Protein AF-A0A7R9TGE1-F1 (afdb_monomer)

Sequence (289 aa):
TLSSTLTVNGLATLKDAIVMDKDTALLTHTGTTGLKITSTNINAYVEVEALRFKELTIGVGATSIIALATTGASVTGTLQTSGLATLASATVTTTMGVGGDFNVNGNFQVTASSGNTVVSGLLAVSGAHSDSSKELYVNGDIFATGTSTSASDSRFKRDVNIIDGVLGLIRDVRPVTFNFKTEEYPEKRFPESTQVGFLAQELEESLPLLVSTDDVGFKGVAYERAGVYALAGVKELDAAVRAQATRIETLEAEARERAEAHESIVAELEAKLAKVIGTVQELTKRVEE

pLDDT: mean 88.86, std 10.64, range [36.09, 98.12]

InterPro domains:
  IPR030392 Intramolecular chaperone auto-processing domain [PF13884] (152-211)
  IPR030392 Intramolecular chaperone auto-processing domain [PS51688] (152-255)

Foldseek 3Di:
DDPDDDDDPDDDDDPDDDDDPDPDDDDDDPDDPDDDDDDPDPPDDDDDPDDDDPAQADDDDPDGQWGHDPVGIDGPDDDDDPDDDDDPDDDDPDDDDDPDDDDDPDDDDQDDPPRDDDDPDDDDQDDDDPFPPDSDDDLDDDDDPDDDDDDDDPVVDDPDDDDAPLLVLCVQFDKDKDADPCVVCVVSVDDRDIDIDGDLVSCCVRPVVQWDATPVGDIDGNPVCVVVSVVNNVVVVVVVVVVVVVVVVVVVVVVVVVVVVVVVVVVVVVVVVVVVVVVVVVVVVVVVD

Mean predicted aligned error: 10.98 Å

Structure (mmCIF, N/CA/C/O backbone):
data_AF-A0A7R9TGE1-F1
#
_entry.id   AF-A0A7R9TGE1-F1
#
loop_
_atom_site.group_PDB
_atom_site.id
_atom_site.type_symbol
_atom_site.label_atom_id
_atom_site.label_alt_id
_atom_site.label_comp_id
_atom_site.label_asym_id
_atom_site.label_entity_id
_atom_site.label_seq_id
_atom_site.pdbx_PDB_ins_code
_atom_site.Cartn_x
_atom_site.Cartn_y
_atom_site.Cartn_z
_atom_site.occupancy
_atom_site.B_iso_or_equiv
_atom_site.auth_seq_id
_atom_site.auth_comp_id
_atom_site.auth_asym_id
_atom_site.auth_atom_id
_atom_site.pdbx_PDB_model_num
ATOM 1 N N . THR A 1 1 ? 42.503 -4.774 -75.009 1.00 66.06 1 THR A N 1
ATOM 2 C CA . THR A 1 1 ? 42.633 -5.307 -73.638 1.00 66.06 1 THR A CA 1
ATOM 3 C C . THR A 1 1 ? 43.973 -4.876 -73.081 1.00 66.06 1 THR A C 1
ATOM 5 O O . THR A 1 1 ? 44.962 -4.9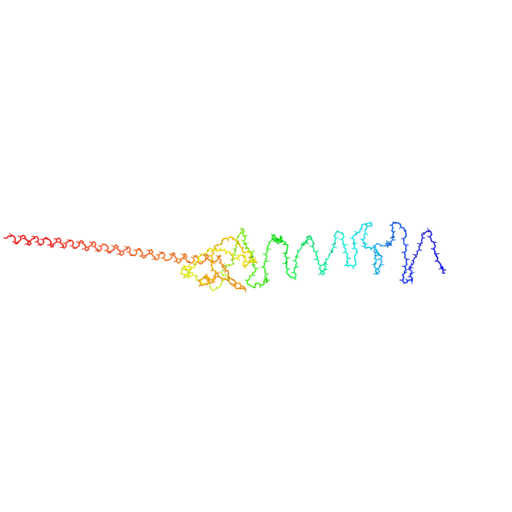57 -73.798 1.00 66.06 1 THR A O 1
ATOM 8 N N . LEU A 1 2 ? 44.019 -4.375 -71.846 1.00 78.25 2 LEU A N 1
ATOM 9 C CA . LEU A 1 2 ? 45.270 -4.345 -71.087 1.00 78.25 2 LEU A CA 1
ATOM 10 C C . LEU A 1 2 ? 45.419 -5.713 -70.417 1.00 78.25 2 LEU A C 1
ATOM 12 O O . LEU A 1 2 ? 44.456 -6.206 -69.838 1.00 78.25 2 LEU A O 1
ATOM 16 N N . SER A 1 3 ? 46.588 -6.339 -70.524 1.00 78.62 3 SER A N 1
ATOM 17 C CA . SER A 1 3 ? 46.849 -7.675 -69.964 1.00 78.62 3 SER A CA 1
ATOM 18 C C . SER A 1 3 ? 47.467 -7.647 -68.562 1.00 78.62 3 SER A C 1
ATOM 20 O O . SER A 1 3 ? 47.680 -8.701 -67.971 1.00 78.62 3 SER A O 1
ATOM 22 N N . SER A 1 4 ? 47.783 -6.461 -68.038 1.00 86.69 4 SER A N 1
ATOM 23 C CA . SER A 1 4 ? 48.409 -6.280 -66.727 1.00 86.69 4 SER A CA 1
ATOM 24 C C . SER A 1 4 ? 47.847 -5.048 -66.005 1.00 86.69 4 SER A C 1
ATOM 26 O O . SER A 1 4 ? 46.684 -5.051 -65.609 1.00 86.69 4 SER A O 1
ATOM 28 N N . THR A 1 5 ? 48.643 -3.993 -65.843 1.00 86.81 5 THR A N 1
ATOM 29 C CA . THR A 1 5 ? 48.350 -2.844 -64.981 1.00 86.81 5 THR A CA 1
ATOM 30 C C . THR A 1 5 ? 48.229 -1.567 -65.804 1.00 86.81 5 THR A C 1
ATOM 32 O O . THR A 1 5 ? 49.041 -1.310 -66.692 1.00 86.81 5 THR A O 1
ATOM 35 N N . LEU A 1 6 ? 47.242 -0.736 -65.467 1.00 90.19 6 LEU A N 1
ATOM 36 C CA . LEU A 1 6 ? 47.175 0.660 -65.889 1.00 90.19 6 LEU A CA 1
ATOM 37 C C . LEU A 1 6 ? 47.644 1.552 -64.739 1.00 90.19 6 LEU A C 1
ATOM 39 O O . LEU A 1 6 ? 47.036 1.536 -63.671 1.00 90.19 6 LEU A O 1
ATOM 43 N N . THR A 1 7 ? 48.677 2.361 -64.966 1.00 91.56 7 THR A N 1
ATOM 44 C CA . THR A 1 7 ? 49.101 3.397 -64.015 1.00 91.56 7 THR A CA 1
ATOM 45 C C . THR A 1 7 ? 48.597 4.757 -64.484 1.00 91.56 7 THR A C 1
ATOM 47 O O . THR A 1 7 ? 48.848 5.150 -65.622 1.00 91.56 7 THR A O 1
ATOM 50 N N . VAL A 1 8 ? 47.917 5.497 -63.604 1.00 92.81 8 VAL A N 1
ATOM 51 C CA . VAL A 1 8 ? 47.464 6.873 -63.853 1.00 92.81 8 VAL A CA 1
ATOM 52 C C . VAL A 1 8 ? 48.017 7.768 -62.747 1.00 92.81 8 VAL A C 1
ATOM 54 O O . VAL A 1 8 ? 47.635 7.630 -61.592 1.00 92.81 8 VAL A O 1
ATOM 57 N N . ASN A 1 9 ? 48.919 8.689 -63.093 1.00 91.69 9 ASN A N 1
ATOM 58 C CA . ASN A 1 9 ? 49.526 9.616 -62.123 1.00 91.69 9 ASN A CA 1
ATOM 59 C C . ASN A 1 9 ? 48.641 10.840 -61.820 1.00 91.69 9 ASN A C 1
ATOM 61 O O . ASN A 1 9 ? 48.916 11.583 -60.882 1.00 91.69 9 ASN A O 1
ATOM 65 N N . GLY A 1 10 ? 47.621 11.080 -62.649 1.00 92.56 10 GLY A N 1
ATOM 66 C CA . GLY A 1 10 ? 46.694 12.207 -62.538 1.00 92.56 10 GLY A CA 1
ATOM 67 C C . GLY A 1 10 ? 45.261 11.780 -62.215 1.00 92.56 10 GLY A C 1
ATOM 68 O O . GLY A 1 10 ? 45.002 10.662 -61.778 1.00 92.56 10 GLY A O 1
ATOM 69 N N . LEU A 1 11 ? 44.312 12.685 -62.459 1.00 92.62 11 LEU A N 1
ATOM 70 C CA . LEU A 1 11 ? 42.885 12.428 -62.270 1.00 92.62 11 LEU A CA 1
ATOM 71 C C . LEU A 1 11 ? 42.334 11.532 -63.391 1.00 92.62 11 LEU A C 1
ATOM 73 O O . LEU A 1 11 ? 42.442 11.871 -64.568 1.00 92.62 11 LEU A O 1
ATOM 77 N N . ALA A 1 12 ? 41.677 10.433 -63.023 1.00 93.88 12 ALA A N 1
ATOM 78 C CA . ALA A 1 12 ? 40.867 9.635 -63.940 1.00 93.88 12 ALA A CA 1
ATOM 79 C C . ALA A 1 12 ? 39.386 10.040 -63.826 1.00 93.88 12 ALA A C 1
ATOM 81 O O . ALA A 1 12 ? 38.859 10.146 -62.722 1.00 93.88 12 ALA A O 1
ATOM 82 N N . THR A 1 13 ? 38.708 10.262 -64.958 1.00 94.56 13 THR A N 1
ATOM 83 C CA . THR A 1 13 ? 37.257 10.526 -65.013 1.00 94.56 13 THR A CA 1
ATOM 84 C C . THR A 1 13 ? 36.563 9.426 -65.811 1.00 94.56 13 THR A C 1
ATOM 86 O O . THR A 1 13 ? 36.870 9.236 -66.986 1.00 94.56 13 THR A O 1
ATOM 89 N N . LEU A 1 14 ? 35.611 8.731 -65.185 1.00 93.69 14 LEU A N 1
ATOM 90 C CA . LEU A 1 14 ? 34.769 7.701 -65.801 1.00 93.69 14 LEU A CA 1
ATOM 91 C C . LEU A 1 14 ? 33.328 8.222 -65.828 1.00 93.69 14 LEU A C 1
ATOM 93 O O . LEU A 1 14 ? 32.804 8.623 -64.794 1.00 93.69 14 LEU A O 1
ATOM 97 N N . LYS A 1 15 ? 32.719 8.290 -67.018 1.00 93.12 15 LYS A N 1
ATOM 98 C CA . LYS A 1 15 ? 31.369 8.858 -67.213 1.00 93.12 15 LYS A CA 1
ATOM 99 C C . LYS A 1 15 ? 30.237 7.833 -67.088 1.00 93.12 15 LYS A C 1
ATOM 101 O O . LYS A 1 15 ? 29.080 8.233 -67.097 1.00 93.12 15 LYS A O 1
ATOM 106 N N . ASP A 1 16 ? 30.580 6.553 -67.013 1.00 96.06 16 ASP A N 1
ATOM 107 C CA . ASP A 1 16 ? 29.644 5.429 -66.979 1.00 96.06 16 ASP A CA 1
ATOM 108 C C . ASP A 1 16 ? 30.029 4.459 -65.846 1.00 96.06 16 ASP A C 1
ATOM 110 O O . ASP A 1 16 ? 30.994 4.703 -65.112 1.00 96.06 16 ASP A O 1
ATOM 114 N N . ALA A 1 17 ? 29.273 3.374 -65.700 1.00 94.38 17 ALA A N 1
ATOM 115 C CA . ALA A 1 17 ? 29.443 2.368 -64.667 1.00 94.38 17 ALA A CA 1
ATOM 116 C C . ALA A 1 17 ? 30.828 1.700 -64.688 1.00 94.38 17 ALA A C 1
ATOM 118 O O . ALA A 1 17 ? 31.460 1.501 -65.728 1.00 94.38 17 ALA A O 1
ATOM 119 N N . ILE A 1 18 ? 31.270 1.292 -63.498 1.00 94.50 18 ILE A N 1
ATOM 120 C CA . ILE A 1 18 ? 32.450 0.453 -63.302 1.00 94.50 18 ILE A CA 1
ATOM 121 C C . ILE A 1 18 ? 31.956 -0.958 -63.001 1.00 94.50 18 ILE A C 1
ATOM 123 O O . ILE A 1 18 ? 31.329 -1.185 -61.970 1.00 94.50 18 ILE A O 1
ATOM 127 N N . VAL A 1 19 ? 32.254 -1.904 -63.887 1.00 94.25 19 VAL A N 1
ATOM 128 C CA . VAL A 1 19 ? 31.924 -3.323 -63.706 1.00 94.25 19 VAL A CA 1
ATOM 129 C C . VAL A 1 19 ? 33.160 -4.064 -63.187 1.00 94.25 19 VAL A C 1
ATOM 131 O O . VAL A 1 19 ? 34.256 -3.898 -63.724 1.00 94.25 19 VAL A O 1
ATOM 134 N N . MET A 1 20 ? 33.002 -4.860 -62.124 1.00 94.38 20 MET A N 1
ATOM 135 C CA . MET A 1 20 ? 34.079 -5.642 -61.504 1.00 94.38 20 MET A CA 1
ATOM 136 C C . MET A 1 20 ? 33.681 -7.125 -61.386 1.00 94.38 20 MET A C 1
ATOM 138 O O . MET A 1 20 ? 33.251 -7.569 -60.330 1.00 94.38 20 MET A O 1
ATOM 142 N N . ASP A 1 21 ? 33.865 -7.902 -62.455 1.00 92.94 21 ASP A N 1
ATOM 143 C CA . ASP A 1 21 ? 33.321 -9.270 -62.609 1.00 92.94 21 ASP A CA 1
ATOM 144 C C . ASP A 1 21 ? 34.036 -10.386 -61.819 1.00 92.94 21 ASP A C 1
ATOM 146 O O . ASP A 1 21 ? 33.837 -11.571 -62.082 1.00 92.94 21 ASP A O 1
ATOM 150 N N . LYS A 1 22 ? 34.913 -10.049 -60.869 1.00 92.38 22 LYS A N 1
ATOM 151 C CA . LYS A 1 22 ? 35.531 -11.066 -60.004 1.00 92.38 22 LYS A CA 1
ATOM 152 C C . LYS A 1 22 ? 34.582 -11.407 -58.860 1.00 92.38 22 LYS A C 1
ATOM 154 O O . LYS A 1 22 ? 34.055 -10.489 -58.241 1.00 92.38 22 LYS A O 1
ATOM 159 N N . ASP A 1 23 ? 34.522 -12.684 -58.473 1.00 93.50 23 ASP A N 1
ATOM 160 C CA . ASP A 1 23 ? 33.809 -13.153 -57.266 1.00 93.50 23 ASP A CA 1
ATOM 161 C C . ASP A 1 23 ? 34.143 -12.319 -56.017 1.00 93.50 23 ASP A C 1
ATOM 163 O O . ASP A 1 23 ? 33.328 -12.135 -55.117 1.00 93.50 23 ASP A O 1
ATOM 167 N N . THR A 1 24 ? 35.371 -11.799 -55.949 1.00 92.12 24 THR A N 1
ATOM 168 C CA . THR A 1 24 ? 35.781 -10.782 -54.979 1.00 92.12 24 THR A CA 1
ATOM 169 C C . THR A 1 24 ? 36.616 -9.715 -55.678 1.00 92.12 24 THR A C 1
ATOM 171 O O . THR A 1 24 ? 37.807 -9.895 -55.946 1.00 92.12 24 THR A O 1
ATOM 174 N N . ALA A 1 25 ? 35.987 -8.585 -55.989 1.00 93.62 25 ALA A N 1
ATOM 175 C CA . ALA A 1 25 ? 36.668 -7.400 -56.487 1.00 93.62 25 ALA A CA 1
ATOM 176 C C . ALA A 1 25 ? 37.343 -6.627 -55.341 1.00 93.62 25 ALA A C 1
ATOM 178 O O . ALA A 1 25 ? 36.759 -6.444 -54.275 1.00 93.62 25 ALA A O 1
ATOM 179 N N . LEU A 1 26 ? 38.575 -6.156 -55.559 1.00 91.69 26 LEU A N 1
ATOM 180 C CA . LEU A 1 26 ? 39.345 -5.407 -54.566 1.00 91.69 26 LEU A CA 1
ATOM 181 C C . LEU A 1 26 ? 39.511 -3.949 -55.001 1.00 91.69 26 LEU A C 1
ATOM 183 O O . LEU A 1 26 ? 40.077 -3.675 -56.058 1.00 91.69 26 LEU A O 1
ATOM 187 N N . LEU A 1 27 ? 39.100 -3.028 -54.132 1.00 93.62 27 LEU A N 1
ATOM 188 C CA . LEU A 1 27 ? 39.433 -1.609 -54.210 1.00 93.62 27 LEU A CA 1
ATOM 189 C C . LEU A 1 27 ? 40.291 -1.248 -52.994 1.00 93.62 27 LEU A C 1
ATOM 191 O O . LEU A 1 27 ? 39.815 -1.281 -51.862 1.00 93.62 27 LEU A O 1
ATOM 195 N N . THR A 1 28 ? 41.568 -0.930 -53.211 1.00 93.00 28 THR A N 1
ATOM 196 C CA . THR A 1 28 ? 42.512 -0.628 -52.124 1.00 93.00 28 THR A CA 1
ATOM 197 C C . THR A 1 28 ? 42.872 0.852 -52.107 1.00 93.00 28 THR A C 1
ATOM 199 O O . THR A 1 28 ? 43.353 1.393 -53.098 1.00 93.00 28 THR A O 1
ATOM 202 N N . HIS A 1 29 ? 42.695 1.491 -50.951 1.00 92.88 29 HIS A N 1
ATOM 203 C CA . HIS A 1 29 ? 43.219 2.822 -50.659 1.00 92.88 29 HIS A CA 1
ATOM 204 C C . HIS A 1 29 ? 44.391 2.701 -49.680 1.00 92.88 29 HIS A C 1
ATOM 206 O O . HIS A 1 29 ? 44.226 2.161 -48.591 1.00 92.88 29 HIS A O 1
ATOM 212 N N . THR A 1 30 ? 45.567 3.205 -50.055 1.00 93.00 30 THR A N 1
ATOM 213 C CA . THR A 1 30 ? 46.790 3.179 -49.226 1.00 93.00 30 THR A CA 1
ATOM 214 C C . THR A 1 30 ? 47.178 4.558 -48.683 1.00 93.00 30 THR A C 1
ATOM 216 O O . THR A 1 30 ? 48.259 4.717 -48.121 1.00 93.00 30 THR A O 1
ATOM 219 N N . GLY A 1 31 ? 46.334 5.574 -48.888 1.00 88.81 31 GLY A N 1
ATOM 220 C CA . GLY A 1 31 ? 46.547 6.907 -48.329 1.00 88.81 31 GLY A CA 1
ATOM 221 C C . GLY A 1 31 ? 46.314 6.937 -46.816 1.00 88.81 31 GLY A C 1
ATOM 222 O O . GLY A 1 31 ? 45.647 6.073 -46.253 1.00 88.81 31 GLY A O 1
ATOM 223 N N . THR A 1 32 ? 46.865 7.947 -46.145 1.00 87.44 32 THR A N 1
ATOM 224 C CA . THR A 1 32 ? 46.846 8.065 -44.674 1.00 87.44 32 THR A CA 1
ATOM 225 C C . THR A 1 32 ? 45.676 8.883 -44.125 1.00 87.44 32 THR A C 1
ATOM 227 O O . THR A 1 32 ? 45.466 8.916 -42.917 1.00 87.44 32 THR A O 1
ATOM 230 N N . THR A 1 33 ? 44.915 9.557 -44.989 1.00 86.31 33 THR A N 1
ATOM 231 C CA . THR A 1 33 ? 43.831 10.479 -44.603 1.00 86.31 33 THR A CA 1
ATOM 232 C C . THR A 1 33 ? 42.428 9.895 -44.779 1.00 86.31 33 THR A C 1
ATOM 234 O O . THR A 1 33 ? 41.471 10.464 -44.256 1.00 86.31 33 THR A O 1
ATOM 237 N N . GLY A 1 34 ? 42.298 8.762 -45.477 1.00 85.56 34 GLY A N 1
ATOM 238 C CA . GLY A 1 34 ? 41.044 8.033 -45.671 1.00 85.56 34 GLY A CA 1
ATOM 239 C C . GLY A 1 34 ? 40.505 8.071 -47.105 1.00 85.56 34 GLY A C 1
ATOM 240 O O . GLY A 1 34 ? 40.842 8.937 -47.914 1.00 85.56 34 GLY A O 1
ATOM 241 N N . LEU A 1 35 ? 39.624 7.116 -47.410 1.00 92.31 35 LEU A N 1
ATOM 242 C CA . LEU A 1 35 ? 38.934 7.014 -48.693 1.00 92.31 35 LEU A CA 1
ATOM 243 C C . LEU A 1 35 ? 37.603 7.773 -48.634 1.00 92.31 35 LEU A C 1
ATOM 245 O O . LEU A 1 35 ? 36.694 7.382 -47.906 1.00 92.31 35 LEU A O 1
ATOM 249 N N . LYS A 1 36 ? 37.470 8.840 -49.424 1.00 91.44 36 LYS A N 1
ATOM 250 C CA . LYS A 1 36 ? 36.198 9.555 -49.586 1.00 91.44 36 LYS A CA 1
ATOM 251 C C . LYS A 1 36 ? 35.406 8.949 -50.742 1.00 91.44 36 LYS A C 1
ATOM 253 O O . LYS A 1 36 ? 35.891 8.935 -51.869 1.00 91.44 36 LYS A O 1
ATOM 258 N N . ILE A 1 37 ? 34.184 8.504 -50.462 1.00 93.62 37 ILE A N 1
ATOM 259 C CA . ILE A 1 37 ? 33.184 8.115 -51.463 1.00 93.62 37 ILE A CA 1
ATOM 260 C C . ILE A 1 37 ? 31.997 9.048 -51.259 1.00 93.62 37 ILE A C 1
ATOM 262 O O . ILE A 1 37 ? 31.410 9.075 -50.180 1.00 93.62 37 ILE A O 1
ATOM 266 N N . THR A 1 38 ? 31.695 9.872 -52.258 1.00 91.62 38 THR A N 1
ATOM 267 C CA . THR A 1 38 ? 30.716 10.955 -52.124 1.00 91.62 38 THR A CA 1
ATOM 268 C C . THR A 1 38 ? 29.762 10.975 -53.301 1.00 91.62 38 THR A C 1
ATOM 270 O O . THR A 1 38 ? 30.205 10.912 -54.447 1.00 91.62 38 THR A O 1
ATOM 273 N N . SER A 1 39 ? 28.479 11.174 -53.015 1.00 93.56 39 SER A N 1
ATOM 274 C CA . SER A 1 39 ? 27.516 11.659 -53.998 1.00 93.56 39 SER A CA 1
ATOM 275 C C . SER A 1 39 ? 27.373 13.172 -53.843 1.00 93.56 39 SER A C 1
ATOM 277 O O . SER A 1 39 ? 27.249 13.667 -52.725 1.00 93.56 39 SER A O 1
ATOM 279 N N . THR A 1 40 ? 27.462 13.927 -54.938 1.00 91.25 40 THR A N 1
ATOM 280 C CA . THR A 1 40 ? 27.481 15.404 -54.908 1.00 91.25 40 THR A CA 1
ATOM 281 C C . THR A 1 40 ? 26.098 16.039 -55.035 1.00 91.25 40 THR A C 1
ATOM 283 O O . THR A 1 40 ? 25.960 17.247 -54.855 1.00 91.25 40 THR A O 1
ATOM 286 N N . ASN A 1 41 ? 25.067 15.248 -55.337 1.00 93.00 41 ASN A N 1
ATOM 287 C CA . ASN A 1 41 ? 23.684 15.712 -55.364 1.00 93.00 41 ASN A CA 1
ATOM 288 C C . ASN A 1 41 ? 23.087 15.643 -53.947 1.00 93.00 41 ASN A C 1
ATOM 290 O O . ASN A 1 41 ? 23.205 14.620 -53.280 1.00 93.00 41 ASN A O 1
ATOM 294 N N . ILE A 1 42 ? 22.428 16.720 -53.502 1.00 89.56 42 ILE A N 1
ATOM 295 C CA . ILE A 1 42 ? 21.923 16.903 -52.128 1.00 89.56 42 ILE A CA 1
ATOM 296 C C . ILE A 1 42 ? 20.933 15.824 -51.662 1.00 89.56 42 ILE A C 1
ATOM 298 O O . ILE A 1 42 ? 20.820 15.581 -50.466 1.00 89.56 42 ILE A O 1
ATOM 302 N N . ASN A 1 43 ? 20.250 15.159 -52.597 1.00 91.75 43 ASN A N 1
ATOM 303 C CA . ASN A 1 43 ? 19.274 14.106 -52.300 1.00 91.75 43 ASN A CA 1
ATOM 304 C C . ASN A 1 43 ? 19.770 12.699 -52.670 1.00 91.75 43 ASN A C 1
ATOM 306 O O . ASN A 1 43 ? 18.985 11.754 -52.669 1.00 91.75 43 ASN A O 1
ATOM 310 N N . ALA A 1 44 ? 21.042 12.555 -53.044 1.00 94.94 44 ALA A N 1
ATOM 311 C CA . ALA A 1 44 ? 21.615 11.278 -53.444 1.00 94.94 44 ALA A CA 1
ATOM 312 C C . ALA A 1 44 ? 22.466 10.662 -52.324 1.00 94.94 44 ALA A C 1
ATOM 314 O O . ALA A 1 44 ? 22.908 11.339 -51.398 1.00 94.94 44 ALA A O 1
ATOM 315 N N . TYR A 1 45 ? 22.699 9.356 -52.419 1.00 93.50 45 TYR A N 1
ATOM 316 C CA . TYR A 1 45 ? 23.362 8.555 -51.392 1.00 93.50 45 TYR A CA 1
ATOM 317 C C . TYR A 1 45 ? 24.292 7.513 -52.023 1.00 93.50 45 TYR A C 1
ATOM 319 O O . TYR A 1 45 ? 24.296 7.320 -53.238 1.00 93.50 45 TYR A O 1
ATOM 327 N N . VAL A 1 46 ? 25.125 6.884 -51.190 1.00 95.00 46 VAL A N 1
ATOM 328 C CA . VAL A 1 46 ? 25.914 5.707 -51.574 1.00 95.00 46 VAL A CA 1
ATOM 329 C C . VAL A 1 46 ? 25.085 4.472 -51.240 1.00 95.00 46 VAL A C 1
ATOM 331 O O . VAL A 1 46 ? 24.844 4.194 -50.067 1.00 95.00 46 VAL A O 1
ATOM 334 N N . GLU A 1 47 ? 24.637 3.753 -52.264 1.00 93.31 47 GLU A N 1
ATOM 335 C CA . GLU A 1 47 ? 23.907 2.496 -52.102 1.00 93.31 47 GLU A CA 1
ATOM 336 C C . GLU A 1 47 ? 24.869 1.340 -51.830 1.00 93.31 47 GLU A C 1
ATOM 338 O O . GLU A 1 47 ? 25.858 1.154 -52.540 1.00 93.31 47 GLU A O 1
ATOM 343 N N . VAL A 1 48 ? 24.571 0.558 -50.791 1.00 94.69 48 VAL A N 1
ATOM 344 C CA . VAL A 1 48 ? 25.293 -0.668 -50.440 1.00 94.69 48 VAL A CA 1
ATOM 345 C C . VAL A 1 48 ? 24.285 -1.750 -50.078 1.00 94.69 48 VAL A C 1
ATOM 347 O O . VAL A 1 48 ? 23.378 -1.512 -49.286 1.00 94.69 48 VAL A O 1
ATOM 350 N N . GLU A 1 49 ? 24.437 -2.941 -50.651 1.00 94.44 49 GLU A N 1
ATOM 351 C CA . GLU A 1 49 ? 23.548 -4.072 -50.355 1.00 94.44 49 GLU A CA 1
ATOM 352 C C . GLU A 1 49 ? 23.825 -4.643 -48.958 1.00 94.44 49 GLU A C 1
ATOM 354 O O . GLU A 1 49 ? 22.924 -4.791 -48.135 1.00 94.44 49 GLU A O 1
ATOM 359 N N . ALA A 1 50 ? 25.097 -4.918 -48.666 1.00 91.75 50 ALA A N 1
ATOM 360 C CA . ALA A 1 50 ? 25.544 -5.389 -47.368 1.00 91.75 50 ALA A CA 1
ATOM 361 C C . ALA A 1 50 ? 26.834 -4.678 -46.967 1.00 91.75 50 ALA A C 1
ATOM 363 O O . ALA A 1 50 ? 27.799 -4.620 -47.731 1.00 91.75 50 ALA A O 1
ATOM 364 N N . LEU A 1 51 ? 26.866 -4.181 -45.734 1.00 90.94 51 LEU A N 1
ATOM 365 C CA . LEU A 1 51 ? 28.044 -3.557 -45.151 1.00 90.94 51 LEU A CA 1
ATOM 366 C C . LEU A 1 51 ? 28.645 -4.487 -44.100 1.00 90.94 51 LEU A C 1
ATOM 368 O O . LEU A 1 51 ? 27.964 -4.922 -43.173 1.00 90.94 51 LEU A O 1
ATOM 372 N N . ARG A 1 52 ? 29.931 -4.807 -44.250 1.00 90.00 52 ARG A N 1
ATOM 373 C CA . ARG A 1 52 ? 30.701 -5.604 -43.291 1.00 90.00 52 ARG A CA 1
ATOM 374 C C . ARG A 1 52 ? 32.007 -4.888 -43.002 1.00 90.00 52 ARG A C 1
ATOM 376 O O . ARG A 1 52 ? 32.711 -4.488 -43.926 1.00 90.00 52 ARG A O 1
ATOM 383 N N . PHE A 1 53 ? 32.331 -4.753 -41.726 1.00 89.44 53 PHE A N 1
ATOM 384 C CA . PHE A 1 53 ? 33.575 -4.143 -41.284 1.00 89.44 53 PHE A CA 1
ATOM 385 C C . PHE A 1 53 ? 34.541 -5.230 -40.817 1.00 89.44 53 PHE A C 1
ATOM 387 O O . PHE A 1 53 ? 34.134 -6.212 -40.199 1.00 89.44 53 PHE A O 1
ATOM 394 N N . LYS A 1 54 ? 35.825 -5.063 -41.143 1.00 86.44 54 LYS A N 1
ATOM 395 C CA . LYS A 1 54 ? 36.897 -5.895 -40.581 1.00 86.44 54 LYS A CA 1
ATOM 396 C C . LYS A 1 54 ? 37.180 -5.498 -39.132 1.00 86.44 54 LYS A C 1
ATOM 398 O O . LYS A 1 54 ? 37.353 -6.359 -38.279 1.00 86.44 54 LYS A O 1
ATOM 403 N N . GLU A 1 55 ? 37.211 -4.192 -38.894 1.00 88.00 55 GLU A N 1
ATOM 404 C CA . GLU A 1 55 ? 37.277 -3.611 -37.559 1.00 88.00 55 GLU A CA 1
ATOM 405 C C . GLU A 1 55 ? 35.870 -3.467 -36.973 1.00 88.00 55 GLU A C 1
ATOM 407 O O . GLU A 1 55 ? 34.871 -3.516 -37.686 1.00 88.00 55 GLU A O 1
ATOM 412 N N . LEU A 1 56 ? 35.783 -3.288 -35.661 1.00 91.06 56 LEU A N 1
ATOM 413 C CA . LEU A 1 56 ? 34.527 -3.395 -34.924 1.00 91.06 56 LEU A CA 1
ATOM 414 C C . LEU A 1 56 ? 33.911 -2.041 -34.559 1.00 91.06 56 LEU A C 1
ATOM 416 O O . LEU A 1 56 ? 33.251 -1.938 -33.531 1.00 91.06 56 LEU A O 1
ATOM 420 N N . THR A 1 57 ? 34.136 -0.977 -35.332 1.00 91.81 57 THR A N 1
ATOM 421 C CA . THR A 1 57 ? 33.672 0.362 -34.940 1.00 91.81 57 THR A CA 1
ATOM 422 C C . THR A 1 57 ? 33.081 1.166 -36.092 1.00 91.81 57 THR A C 1
ATOM 424 O O . THR A 1 57 ? 33.564 1.140 -37.221 1.00 91.81 57 THR A O 1
ATOM 427 N N . ILE A 1 58 ? 32.020 1.912 -35.780 1.00 93.38 58 ILE A N 1
ATOM 428 C CA . ILE A 1 58 ? 31.454 2.971 -36.622 1.00 93.38 58 ILE A CA 1
ATOM 429 C C . ILE A 1 58 ? 31.611 4.275 -35.845 1.00 93.38 58 ILE A C 1
ATOM 431 O O . ILE A 1 58 ? 31.261 4.354 -34.663 1.00 93.38 58 ILE A O 1
ATOM 435 N N . GLY A 1 59 ? 32.171 5.296 -36.485 1.00 90.62 59 GLY A N 1
ATOM 436 C CA . GLY A 1 59 ? 32.636 6.481 -35.780 1.00 90.62 59 GLY A CA 1
ATOM 437 C C . GLY A 1 59 ? 32.765 7.726 -36.642 1.00 90.62 59 GLY A C 1
ATOM 438 O O . GLY A 1 59 ? 32.583 7.690 -37.857 1.00 90.62 59 GLY A O 1
ATOM 439 N N . VAL A 1 60 ? 33.104 8.832 -35.983 1.00 87.69 60 VAL A N 1
ATOM 440 C CA . VAL A 1 60 ? 33.421 10.115 -36.617 1.00 87.69 60 VAL A CA 1
ATOM 441 C C . VAL A 1 60 ? 34.875 10.446 -36.297 1.00 87.69 60 VAL A C 1
ATOM 443 O O . VAL A 1 60 ? 35.257 10.551 -35.131 1.00 87.69 60 VAL A O 1
ATOM 446 N N . GLY A 1 61 ? 35.703 10.598 -37.333 1.00 84.81 61 GLY A N 1
ATOM 447 C CA . GLY A 1 61 ? 37.146 10.760 -37.157 1.00 84.81 61 GLY A CA 1
ATOM 448 C C . GLY A 1 61 ? 37.757 9.551 -36.440 1.00 84.81 61 GLY A C 1
ATOM 449 O O . GLY A 1 61 ? 37.566 8.418 -36.869 1.00 84.81 61 GLY A O 1
ATOM 450 N N . ALA A 1 62 ? 38.479 9.796 -35.345 1.00 82.62 62 ALA A N 1
ATOM 451 C CA . ALA A 1 62 ? 39.070 8.746 -34.509 1.00 82.62 62 ALA A CA 1
ATOM 452 C C . ALA A 1 62 ? 38.125 8.231 -33.401 1.00 82.62 62 ALA A C 1
ATOM 454 O O . ALA A 1 62 ? 38.475 7.304 -32.671 1.00 82.62 62 ALA A O 1
ATOM 455 N N . THR A 1 63 ? 36.942 8.831 -33.238 1.00 86.38 63 THR A N 1
ATOM 456 C CA . THR A 1 63 ? 36.016 8.499 -32.152 1.00 86.38 63 THR A CA 1
ATOM 457 C C . THR A 1 63 ? 35.065 7.392 -32.579 1.00 86.38 63 THR A C 1
ATOM 459 O O . THR A 1 63 ? 34.293 7.560 -33.521 1.00 86.38 63 THR A O 1
ATOM 462 N N . SER A 1 64 ? 35.072 6.282 -31.843 1.00 90.81 64 SER A N 1
AT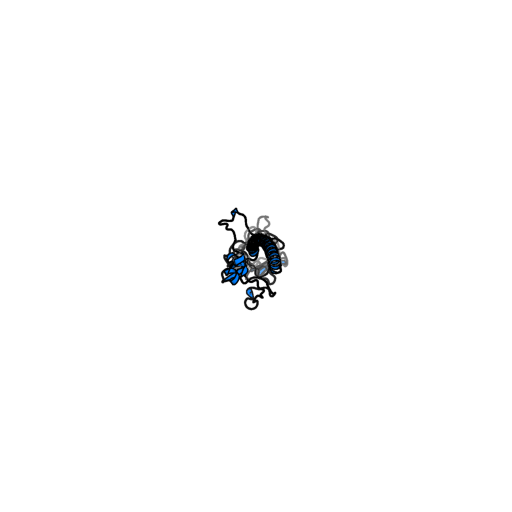OM 463 C CA . SER A 1 64 ? 34.096 5.202 -32.014 1.00 90.81 64 SER A CA 1
ATOM 464 C C . SER A 1 64 ? 32.785 5.572 -31.322 1.00 90.81 64 SER A C 1
ATOM 466 O O . SER A 1 64 ? 32.788 5.889 -30.136 1.00 90.81 64 SER A O 1
ATOM 468 N N . ILE A 1 65 ? 31.676 5.545 -32.058 1.00 93.94 65 ILE A N 1
ATOM 469 C CA . ILE A 1 65 ? 30.333 5.839 -31.533 1.00 93.94 65 ILE A CA 1
ATOM 470 C C . ILE A 1 65 ? 29.564 4.541 -31.311 1.00 93.94 65 ILE A C 1
ATOM 472 O O . ILE A 1 65 ? 28.943 4.361 -30.265 1.00 93.94 65 ILE A O 1
ATOM 476 N N . ILE A 1 66 ? 29.650 3.626 -32.279 1.00 95.69 66 ILE A N 1
ATOM 477 C CA . ILE A 1 66 ? 29.084 2.284 -32.193 1.00 95.69 66 ILE A CA 1
ATOM 478 C C . ILE A 1 66 ? 30.240 1.293 -32.187 1.00 95.69 66 ILE A C 1
ATOM 480 O O . ILE A 1 66 ? 31.031 1.278 -33.132 1.00 95.69 66 ILE A O 1
ATOM 484 N N . ALA A 1 67 ? 30.326 0.464 -31.150 1.00 94.00 67 ALA A N 1
ATOM 485 C CA . ALA A 1 67 ? 31.194 -0.705 -31.155 1.00 94.00 67 ALA A CA 1
ATOM 486 C C . ALA A 1 67 ? 30.366 -1.944 -31.504 1.00 94.00 67 ALA A C 1
ATOM 488 O O . ALA A 1 67 ? 29.314 -2.192 -30.920 1.00 94.00 67 ALA A O 1
ATOM 489 N N . LEU A 1 68 ? 30.834 -2.705 -32.482 1.00 94.25 68 LEU A N 1
ATOM 490 C CA . LEU A 1 68 ? 30.224 -3.925 -32.979 1.00 94.25 68 LEU A CA 1
ATOM 491 C C . LEU A 1 68 ? 30.817 -5.127 -32.242 1.00 94.25 68 LEU A C 1
ATOM 493 O O . LEU A 1 68 ? 32.003 -5.178 -31.932 1.00 94.25 68 LEU A O 1
ATOM 497 N N . ALA A 1 69 ? 29.992 -6.125 -31.987 1.00 90.00 69 ALA A N 1
ATOM 498 C CA . ALA A 1 69 ? 30.390 -7.416 -31.460 1.00 90.00 69 ALA A CA 1
ATOM 499 C C . ALA A 1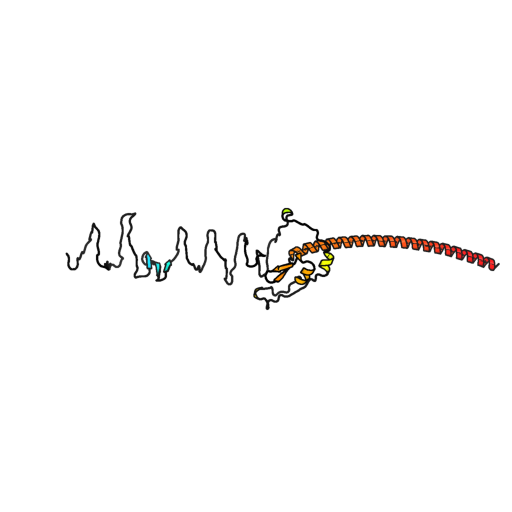 69 ? 29.677 -8.512 -32.252 1.00 90.00 69 ALA A C 1
ATOM 501 O O . ALA A 1 69 ? 28.698 -8.265 -32.954 1.00 90.00 69 ALA A O 1
ATOM 502 N N . THR A 1 70 ? 30.133 -9.754 -32.110 1.00 88.38 70 THR A N 1
ATOM 503 C CA . THR A 1 70 ? 29.479 -10.908 -32.748 1.00 88.38 70 THR A CA 1
ATOM 504 C C . THR A 1 70 ? 28.035 -11.108 -32.280 1.00 88.38 70 THR A C 1
ATOM 506 O O . THR A 1 70 ? 27.245 -11.716 -32.994 1.00 88.38 70 THR A O 1
ATOM 509 N N . THR A 1 71 ? 27.687 -10.591 -31.098 1.00 89.81 71 THR A N 1
ATOM 510 C CA . THR A 1 71 ? 26.378 -10.759 -30.453 1.00 89.81 71 THR A CA 1
ATOM 511 C C . THR A 1 71 ? 25.593 -9.457 -30.288 1.00 89.81 71 THR A C 1
ATOM 513 O O . THR A 1 71 ? 24.513 -9.479 -29.701 1.00 89.81 71 THR A O 1
ATOM 516 N N . GLY A 1 72 ? 26.092 -8.319 -30.786 1.00 90.56 72 GLY A N 1
ATOM 517 C CA . GLY A 1 72 ? 25.375 -7.054 -30.649 1.00 90.56 72 GLY A CA 1
ATOM 518 C C . GLY A 1 72 ? 26.189 -5.818 -31.003 1.00 90.56 72 GLY A C 1
ATOM 519 O O . GLY A 1 72 ? 27.244 -5.896 -31.624 1.00 90.56 72 GLY A O 1
ATOM 520 N N . ALA A 1 73 ? 25.680 -4.664 -30.589 1.00 94.00 73 ALA A N 1
ATOM 521 C CA . ALA A 1 73 ? 26.354 -3.386 -30.732 1.00 94.00 73 ALA A CA 1
ATOM 522 C C . ALA A 1 73 ? 26.176 -2.565 -29.452 1.00 94.00 73 ALA A C 1
ATOM 524 O O . ALA A 1 73 ? 25.108 -2.596 -28.840 1.00 94.00 73 ALA A O 1
ATOM 525 N N . SER A 1 74 ? 27.204 -1.821 -29.055 1.00 92.94 74 SER A N 1
ATOM 526 C CA . SER A 1 74 ? 27.110 -0.829 -27.988 1.00 92.94 74 SER A CA 1
ATOM 527 C C . SER A 1 74 ? 27.193 0.571 -28.577 1.00 92.94 74 SER A C 1
ATOM 529 O O . SER A 1 74 ? 27.995 0.842 -29.469 1.00 92.94 74 SER A O 1
ATOM 531 N N . VAL A 1 75 ? 26.342 1.465 -28.080 1.00 94.44 75 VAL A N 1
ATOM 532 C CA . VAL A 1 75 ? 26.349 2.884 -28.438 1.00 94.44 75 VAL A CA 1
ATOM 533 C C . VAL A 1 75 ? 26.967 3.643 -27.279 1.00 94.44 75 VAL A C 1
ATOM 535 O O . VAL A 1 75 ? 26.513 3.525 -26.143 1.00 94.44 75 VAL A O 1
ATOM 538 N N . THR A 1 76 ? 28.003 4.424 -27.554 1.00 89.19 76 THR A N 1
ATOM 539 C CA . THR A 1 76 ? 28.543 5.356 -26.564 1.00 89.19 76 THR A CA 1
ATOM 540 C C . THR A 1 76 ? 27.674 6.610 -26.531 1.00 89.19 76 THR A C 1
ATOM 542 O O . THR A 1 76 ? 27.452 7.246 -27.559 1.00 89.19 76 THR A O 1
ATOM 545 N N . GLY A 1 77 ? 27.192 6.974 -25.341 1.00 88.56 77 GLY A N 1
ATOM 546 C CA . GLY A 1 77 ? 26.310 8.123 -25.138 1.00 88.56 77 GLY A CA 1
ATOM 547 C C . GLY A 1 77 ? 24.829 7.754 -25.227 1.00 88.56 77 GLY A C 1
ATOM 548 O O . GLY A 1 77 ? 24.388 6.783 -24.617 1.00 88.56 77 GLY A O 1
ATOM 549 N N . THR A 1 78 ? 24.055 8.558 -25.955 1.00 90.00 78 THR A N 1
ATOM 550 C CA . THR A 1 78 ? 22.592 8.445 -26.016 1.00 90.00 78 THR A CA 1
ATOM 551 C C . THR A 1 78 ? 22.150 7.741 -27.293 1.00 90.00 78 THR A C 1
ATOM 553 O O . THR A 1 78 ? 22.435 8.213 -28.392 1.00 90.00 78 THR A O 1
ATOM 556 N N . LEU A 1 79 ? 21.374 6.665 -27.155 1.00 93.50 79 LEU A N 1
ATOM 557 C CA . LEU A 1 79 ? 20.576 6.115 -28.250 1.00 93.50 79 LEU A CA 1
ATOM 558 C C . LEU A 1 79 ? 19.175 6.733 -28.197 1.00 93.50 79 LEU A C 1
ATOM 560 O O . LEU A 1 79 ? 18.367 6.375 -27.343 1.00 93.50 79 LEU A O 1
ATOM 564 N N . GLN A 1 80 ? 18.895 7.676 -29.095 1.00 93.25 80 GLN A N 1
ATOM 565 C CA . GLN A 1 80 ? 17.577 8.296 -29.214 1.00 93.25 80 GLN A CA 1
ATOM 566 C C . GLN A 1 80 ? 16.780 7.637 -30.341 1.00 93.25 80 GLN A C 1
ATOM 568 O O . GLN A 1 80 ? 17.301 7.401 -31.429 1.00 93.25 80 GLN A O 1
ATOM 573 N N . THR A 1 81 ? 15.501 7.375 -30.089 1.00 93.44 81 THR A N 1
ATOM 574 C CA . THR A 1 81 ? 14.531 6.968 -31.110 1.00 93.44 81 THR A CA 1
ATOM 575 C C . THR A 1 81 ? 13.397 7.990 -31.135 1.00 93.44 81 THR A C 1
ATOM 577 O O . THR A 1 81 ? 13.085 8.599 -30.113 1.00 93.44 81 THR A O 1
ATOM 580 N N . SER A 1 82 ? 12.802 8.227 -32.303 1.00 93.94 82 SER A N 1
A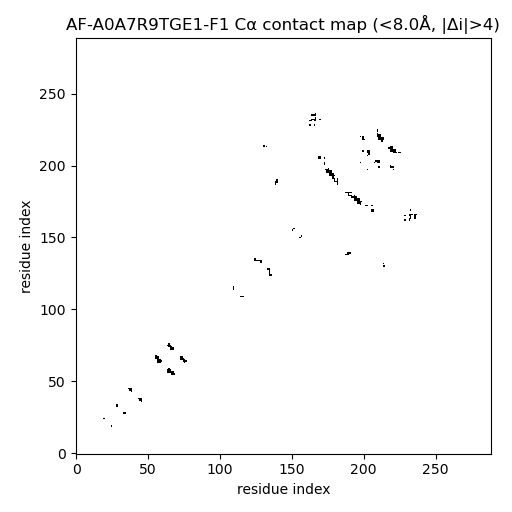TOM 581 C CA . SER A 1 82 ? 11.650 9.129 -32.459 1.00 93.94 82 SER A CA 1
ATOM 582 C C . SER A 1 82 ? 10.300 8.417 -32.299 1.00 93.94 82 SER A C 1
ATOM 584 O O . SER A 1 82 ? 9.257 9.058 -32.394 1.00 93.94 82 SER A O 1
ATOM 586 N N . GLY A 1 83 ? 10.313 7.100 -32.078 1.00 92.56 83 GLY A N 1
ATOM 587 C CA . GLY A 1 83 ? 9.126 6.252 -32.007 1.00 92.56 83 GLY A CA 1
ATOM 588 C C . GLY A 1 83 ? 9.296 5.099 -31.020 1.00 92.56 83 GLY A C 1
ATOM 589 O O . GLY A 1 83 ? 10.139 5.147 -30.129 1.00 92.56 83 GLY A O 1
ATOM 590 N N . LEU A 1 84 ? 8.481 4.054 -31.176 1.00 92.12 84 LEU A N 1
ATOM 591 C CA . LEU A 1 84 ? 8.501 2.893 -30.289 1.00 92.12 84 LEU A CA 1
ATOM 592 C C . LEU A 1 84 ? 9.805 2.093 -30.439 1.00 92.12 84 LEU A C 1
ATOM 594 O O . LEU A 1 84 ? 10.099 1.568 -31.512 1.00 92.12 84 LEU A O 1
ATOM 598 N N . ALA A 1 85 ? 10.537 1.922 -29.339 1.00 93.94 85 ALA A N 1
ATOM 599 C CA . ALA A 1 85 ? 11.611 0.942 -29.239 1.00 93.94 85 ALA A CA 1
ATOM 600 C C . ALA A 1 85 ? 11.041 -0.383 -28.706 1.00 93.94 85 ALA A C 1
ATOM 602 O O . ALA A 1 85 ? 10.590 -0.452 -27.565 1.00 93.94 85 ALA A O 1
ATOM 603 N N . THR A 1 86 ? 11.055 -1.440 -29.523 1.00 94.62 86 THR A N 1
ATOM 604 C CA . THR A 1 86 ? 10.667 -2.795 -29.090 1.00 94.62 86 THR A CA 1
ATOM 605 C C . THR A 1 86 ? 11.921 -3.603 -28.783 1.00 94.62 86 THR A C 1
ATOM 607 O O . THR A 1 86 ? 12.758 -3.803 -29.661 1.00 94.62 86 THR A O 1
ATOM 610 N N . LEU A 1 87 ? 12.061 -4.056 -27.538 1.00 93.69 87 LEU A N 1
ATOM 611 C CA . LEU A 1 87 ? 13.178 -4.881 -27.080 1.00 93.69 87 LEU A CA 1
ATOM 612 C C . LEU A 1 87 ? 12.626 -6.215 -26.576 1.00 93.69 87 LEU A C 1
ATOM 614 O O . LEU A 1 87 ? 11.635 -6.234 -25.852 1.00 93.69 87 LEU A O 1
ATOM 618 N N . ALA A 1 88 ? 13.281 -7.326 -26.919 1.00 94.00 88 ALA A N 1
ATOM 619 C CA . ALA A 1 88 ? 12.926 -8.634 -26.361 1.00 94.00 88 ALA A CA 1
ATOM 620 C C . ALA A 1 88 ? 13.195 -8.696 -24.844 1.00 94.00 88 ALA A C 1
ATOM 622 O O . ALA A 1 88 ? 12.443 -9.311 -24.095 1.00 94.00 88 ALA A O 1
ATOM 623 N N . SER A 1 89 ? 14.263 -8.030 -24.399 1.00 92.44 89 SER A N 1
ATOM 624 C CA . SER A 1 89 ? 14.631 -7.854 -22.994 1.00 92.44 89 SER A CA 1
ATOM 625 C C . SER A 1 89 ? 15.535 -6.633 -22.844 1.00 92.44 89 SER A C 1
ATOM 627 O O . SER A 1 89 ? 16.321 -6.342 -23.749 1.00 92.44 89 SER A O 1
ATOM 629 N N . ALA A 1 90 ? 15.479 -5.960 -21.697 1.00 93.12 90 ALA A N 1
ATOM 630 C CA . ALA A 1 90 ? 16.366 -4.850 -21.372 1.00 93.12 90 ALA A CA 1
ATOM 631 C C . ALA A 1 90 ? 16.795 -4.921 -19.904 1.00 93.12 90 ALA A C 1
ATOM 633 O O . ALA A 1 90 ? 15.965 -5.136 -19.024 1.00 93.12 90 ALA A O 1
ATOM 634 N N . THR A 1 91 ? 18.081 -4.687 -19.647 1.00 93.12 91 THR A N 1
ATOM 635 C CA . THR A 1 91 ? 18.611 -4.487 -18.295 1.00 93.12 91 THR A CA 1
ATOM 636 C C . THR A 1 91 ? 18.984 -3.021 -18.144 1.00 93.12 91 THR A C 1
ATOM 638 O O . THR A 1 91 ? 19.848 -2.528 -18.868 1.00 93.12 91 THR A O 1
ATOM 641 N N . VAL A 1 92 ? 18.356 -2.327 -17.195 1.00 92.69 92 VAL A N 1
ATOM 642 C CA . VAL A 1 92 ? 18.707 -0.950 -16.822 1.00 92.69 92 VAL A CA 1
ATOM 643 C C . VAL A 1 92 ? 19.503 -1.004 -15.524 1.00 92.69 92 VAL A C 1
ATOM 645 O O . VAL A 1 92 ? 18.985 -1.427 -14.496 1.00 92.69 92 VAL A O 1
ATOM 648 N N . THR A 1 93 ? 20.776 -0.615 -15.572 1.00 90.69 93 THR A N 1
ATOM 649 C CA . THR A 1 93 ? 21.693 -0.704 -14.421 1.00 90.69 93 THR A CA 1
ATOM 650 C C . THR A 1 93 ? 21.692 0.541 -13.538 1.00 90.69 93 THR A C 1
ATOM 652 O O . THR A 1 93 ? 22.215 0.498 -12.427 1.00 90.69 93 THR A O 1
ATOM 655 N N . THR A 1 94 ? 21.131 1.647 -14.026 1.00 90.12 94 THR A N 1
ATOM 656 C CA . THR A 1 94 ? 21.048 2.921 -13.306 1.00 90.12 94 THR A CA 1
ATOM 657 C C . THR A 1 94 ? 19.588 3.346 -13.154 1.00 90.12 94 THR A C 1
ATOM 659 O O . THR A 1 94 ? 18.858 2.758 -12.363 1.00 90.12 94 THR A O 1
ATOM 662 N N . THR A 1 95 ? 19.137 4.331 -13.925 1.00 89.75 95 THR A N 1
ATOM 663 C CA . THR A 1 95 ? 17.819 4.947 -13.787 1.00 89.75 95 THR A CA 1
ATOM 664 C C . THR A 1 95 ? 17.001 4.727 -15.049 1.00 89.75 95 THR A C 1
ATOM 666 O O . THR A 1 95 ? 17.465 5.006 -16.154 1.00 89.75 95 THR A O 1
ATOM 669 N N . MET A 1 96 ? 15.752 4.293 -14.880 1.00 92.56 96 MET A N 1
ATOM 670 C CA . MET A 1 96 ? 14.738 4.340 -15.930 1.00 92.56 96 MET A CA 1
ATOM 671 C C . MET A 1 96 ? 13.878 5.590 -15.730 1.00 92.56 96 MET A C 1
ATOM 673 O O . MET A 1 96 ? 13.108 5.670 -14.777 1.00 92.56 96 MET A O 1
ATOM 677 N N . GLY A 1 97 ? 14.023 6.577 -16.614 1.00 92.06 97 GLY A N 1
ATOM 678 C CA . GLY A 1 97 ? 13.139 7.741 -16.657 1.00 92.06 97 GLY A CA 1
ATOM 679 C C . GLY A 1 97 ? 11.960 7.480 -17.590 1.00 92.06 97 GLY A C 1
ATOM 680 O O . GLY A 1 97 ? 12.172 7.183 -18.764 1.00 92.06 97 GLY A O 1
ATOM 681 N N . VAL A 1 98 ? 10.732 7.611 -17.089 1.00 92.94 98 VAL A N 1
ATOM 682 C CA . VAL A 1 98 ? 9.506 7.501 -17.891 1.00 92.94 98 VAL A CA 1
ATOM 683 C C . VAL A 1 98 ? 8.777 8.838 -17.828 1.00 92.94 98 VAL A C 1
ATOM 685 O O . VAL A 1 98 ? 8.428 9.304 -16.749 1.00 92.94 98 VAL A O 1
ATOM 688 N N . GLY A 1 99 ? 8.597 9.485 -18.982 1.00 90.19 99 GLY A N 1
ATOM 689 C CA . GLY A 1 99 ? 7.919 10.786 -19.074 1.00 90.19 99 GLY A CA 1
ATOM 690 C C . GLY A 1 99 ? 6.388 10.705 -19.132 1.00 90.19 99 GLY A C 1
ATOM 691 O O . GLY A 1 99 ? 5.731 11.738 -19.082 1.00 90.19 99 GLY A O 1
ATOM 692 N N . GLY A 1 100 ? 5.833 9.498 -19.262 1.00 91.12 100 GLY A N 1
ATOM 693 C CA . GLY A 1 100 ? 4.397 9.218 -19.292 1.00 91.12 100 GLY A CA 1
ATOM 694 C C . GLY A 1 100 ? 4.071 7.966 -18.480 1.00 91.12 100 GLY A C 1
ATOM 695 O O . GLY A 1 100 ? 4.682 7.730 -17.438 1.00 91.12 100 GLY A O 1
ATOM 696 N N . ASP A 1 101 ? 3.149 7.145 -18.975 1.00 89.50 101 ASP A N 1
ATOM 697 C CA . ASP A 1 101 ? 2.712 5.945 -18.262 1.00 89.50 101 ASP A CA 1
ATOM 698 C C . ASP A 1 101 ? 3.756 4.822 -18.313 1.00 89.50 101 ASP A C 1
ATOM 700 O O . ASP A 1 101 ? 4.317 4.503 -19.365 1.00 89.50 101 ASP A O 1
ATOM 704 N N . PHE A 1 102 ? 3.973 4.172 -17.168 1.00 91.69 102 PHE A N 1
ATOM 705 C CA . PHE A 1 102 ? 4.739 2.933 -17.071 1.00 91.69 102 PHE A CA 1
ATOM 706 C C . PHE A 1 102 ? 3.780 1.745 -16.936 1.00 91.69 102 PHE A C 1
ATOM 708 O O . PHE A 1 102 ? 3.307 1.435 -15.845 1.00 91.69 102 PHE A O 1
ATOM 715 N N . ASN A 1 103 ? 3.471 1.092 -18.059 1.00 90.19 103 ASN A N 1
ATOM 716 C CA . ASN A 1 103 ? 2.602 -0.083 -18.085 1.00 90.19 103 ASN A CA 1
ATOM 717 C C . ASN A 1 103 ? 3.419 -1.376 -17.934 1.00 90.19 103 ASN A C 1
ATOM 719 O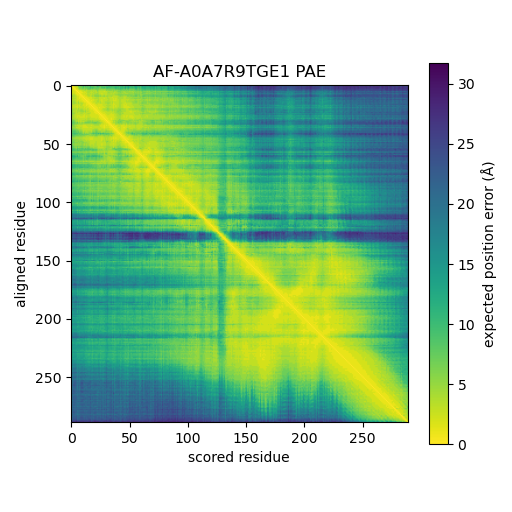 O . ASN A 1 103 ? 4.322 -1.639 -18.731 1.00 90.19 103 ASN A O 1
ATOM 723 N N . VAL A 1 104 ? 3.069 -2.203 -16.948 1.00 90.62 104 VAL A N 1
ATOM 724 C CA . VAL A 1 104 ? 3.691 -3.510 -16.701 1.00 90.62 104 VAL A CA 1
ATOM 725 C C . VAL A 1 104 ? 2.657 -4.598 -16.969 1.00 90.62 104 VAL A C 1
ATOM 727 O O . VAL A 1 104 ? 1.693 -4.747 -16.226 1.00 90.62 104 VAL A O 1
ATOM 730 N N . ASN A 1 105 ? 2.869 -5.388 -18.022 1.00 88.19 105 ASN A N 1
ATOM 731 C CA . ASN A 1 105 ? 2.010 -6.524 -18.373 1.00 88.19 105 ASN A CA 1
ATOM 732 C C . ASN A 1 105 ? 2.368 -7.771 -17.536 1.00 88.19 105 ASN A C 1
ATOM 734 O O . ASN A 1 105 ? 2.787 -8.800 -18.066 1.00 88.19 105 ASN A O 1
ATOM 738 N N . GLY A 1 106 ? 2.313 -7.625 -16.212 1.00 86.25 106 GLY A N 1
ATOM 739 C CA . GLY A 1 106 ? 2.742 -8.613 -15.227 1.00 86.25 106 GLY A CA 1
ATOM 740 C C . GLY A 1 106 ? 2.945 -7.975 -13.853 1.00 86.25 106 GLY A C 1
ATOM 741 O O . GLY A 1 106 ? 2.387 -6.921 -13.557 1.00 86.25 106 GLY A O 1
ATOM 742 N N . ASN A 1 107 ? 3.778 -8.592 -13.015 1.00 83.94 107 ASN A N 1
ATOM 743 C CA . ASN A 1 107 ? 4.032 -8.084 -11.668 1.00 83.94 107 ASN A CA 1
ATOM 744 C C . ASN A 1 107 ? 5.097 -6.982 -11.685 1.00 83.94 107 ASN A C 1
ATOM 746 O O . ASN A 1 107 ? 6.198 -7.185 -12.201 1.00 83.94 107 ASN A O 1
ATOM 750 N N . PHE A 1 108 ? 4.811 -5.856 -11.031 1.00 87.00 108 PHE A N 1
ATOM 751 C CA . PHE A 1 108 ? 5.843 -4.896 -10.652 1.00 87.00 108 PHE A CA 1
ATOM 752 C C . PHE A 1 108 ? 6.557 -5.394 -9.387 1.00 87.00 108 PHE A C 1
ATOM 754 O O . PHE A 1 108 ? 5.936 -5.530 -8.335 1.00 87.00 108 PHE A O 1
ATOM 761 N N . GLN A 1 109 ? 7.851 -5.706 -9.492 1.00 83.56 109 GLN A N 1
ATOM 762 C CA . GLN A 1 109 ? 8.656 -6.233 -8.386 1.00 83.56 109 GLN A CA 1
ATOM 763 C C . GLN A 1 109 ? 9.838 -5.308 -8.094 1.00 83.56 109 GLN A C 1
ATOM 765 O O . GLN A 1 109 ? 10.629 -5.002 -8.985 1.00 83.56 109 GLN A O 1
ATOM 770 N N . VAL A 1 110 ? 9.980 -4.904 -6.830 1.00 85.94 110 VAL A N 1
ATOM 771 C CA . VAL A 1 110 ? 11.123 -4.130 -6.332 1.00 85.94 110 VAL A CA 1
ATOM 772 C C . VAL A 1 110 ? 11.851 -4.978 -5.289 1.00 85.94 110 VAL A C 1
ATOM 774 O O . VAL A 1 110 ? 11.376 -5.139 -4.171 1.00 85.94 110 VAL A O 1
ATOM 777 N N . THR A 1 111 ? 12.994 -5.556 -5.667 1.00 78.31 111 THR A N 1
ATOM 778 C CA . THR A 1 111 ? 13.731 -6.552 -4.852 1.00 78.31 111 THR A CA 1
ATOM 779 C C . THR A 1 111 ? 15.038 -6.001 -4.265 1.00 78.31 111 THR A C 1
ATOM 781 O O . THR A 1 111 ? 15.835 -6.741 -3.695 1.00 78.31 111 THR A O 1
ATOM 784 N N . ALA A 1 112 ? 15.302 -4.699 -4.406 1.00 77.31 112 ALA A N 1
ATOM 785 C CA . ALA A 1 112 ? 16.493 -4.085 -3.826 1.00 77.31 112 ALA A CA 1
ATOM 786 C C . ALA A 1 112 ? 16.454 -4.153 -2.289 1.00 77.31 112 ALA A C 1
ATOM 788 O O . ALA A 1 112 ? 15.394 -4.007 -1.682 1.00 77.31 112 ALA A O 1
ATOM 789 N N . SER A 1 113 ? 17.621 -4.296 -1.655 1.00 72.19 113 SER A N 1
ATOM 790 C CA . SER A 1 113 ? 17.762 -4.339 -0.190 1.00 72.19 113 SER A CA 1
ATOM 791 C C . SER A 1 113 ? 17.196 -3.101 0.521 1.00 72.19 113 SER A C 1
ATOM 793 O O . SER A 1 113 ? 16.813 -3.187 1.682 1.00 72.19 113 SER A O 1
ATOM 795 N N . SER A 1 114 ? 17.105 -1.969 -0.183 1.00 71.81 114 SER A N 1
ATOM 796 C CA . SER A 1 114 ? 16.490 -0.716 0.271 1.00 71.81 114 SER A CA 1
ATOM 797 C C . SER A 1 114 ? 15.347 -0.255 -0.645 1.00 71.81 114 SER A C 1
ATOM 799 O O . SER A 1 114 ? 15.186 0.947 -0.842 1.00 71.81 114 SER A O 1
ATOM 801 N N . GLY A 1 115 ? 14.652 -1.185 -1.312 1.00 66.25 115 GLY A N 1
ATOM 802 C CA . GLY A 1 115 ? 13.698 -0.947 -2.404 1.00 66.25 115 GLY A CA 1
ATOM 803 C C . GLY A 1 115 ? 12.450 -0.139 -2.040 1.00 66.25 115 GLY A C 1
ATOM 804 O O . GLY A 1 115 ? 11.332 -0.635 -2.152 1.00 66.25 115 GLY A O 1
ATOM 805 N N . ASN A 1 116 ? 12.627 1.112 -1.621 1.00 74.62 116 ASN A N 1
ATOM 806 C CA . ASN A 1 116 ? 11.548 2.024 -1.293 1.00 74.62 116 ASN A CA 1
ATOM 807 C C . ASN A 1 116 ? 10.757 2.341 -2.562 1.00 74.62 116 ASN A C 1
ATOM 809 O O . ASN A 1 116 ? 11.314 2.807 -3.557 1.00 74.62 116 ASN A O 1
ATOM 813 N N . THR A 1 117 ? 9.444 2.146 -2.501 1.00 83.56 117 THR A N 1
ATOM 814 C CA . THR A 1 117 ? 8.523 2.694 -3.498 1.00 83.56 117 THR A CA 1
ATOM 815 C C . THR A 1 117 ? 7.984 4.005 -2.949 1.00 83.56 117 THR A C 1
ATOM 817 O O . THR A 1 117 ? 7.241 4.011 -1.971 1.00 83.56 117 THR A O 1
ATOM 820 N N . VAL A 1 118 ? 8.389 5.125 -3.549 1.00 77.94 118 VAL A N 1
ATOM 821 C CA . VAL A 1 118 ? 7.881 6.454 -3.192 1.00 77.94 118 VAL A CA 1
ATOM 822 C C . VAL A 1 118 ? 6.872 6.878 -4.250 1.00 77.94 118 VAL A C 1
ATOM 824 O O . VAL A 1 118 ? 7.228 7.061 -5.411 1.00 77.94 118 VAL A O 1
ATOM 827 N N . VAL A 1 119 ? 5.618 7.053 -3.840 1.00 80.31 119 VAL A N 1
ATOM 828 C CA . VAL A 1 119 ? 4.550 7.592 -4.688 1.00 80.31 119 VAL A CA 1
ATOM 829 C C . VAL A 1 119 ? 4.219 8.984 -4.170 1.00 80.31 119 VAL A C 1
ATOM 831 O O . VAL A 1 119 ? 3.622 9.126 -3.110 1.00 80.31 119 VAL A O 1
ATOM 834 N N . SER A 1 120 ? 4.641 10.028 -4.887 1.00 72.94 120 SER A N 1
ATOM 835 C CA . SER A 1 120 ? 4.353 11.419 -4.497 1.00 72.94 120 SER A CA 1
ATOM 836 C C . SER A 1 120 ? 2.884 11.813 -4.701 1.00 72.94 120 SER A C 1
ATOM 838 O O . SER A 1 120 ? 2.456 12.843 -4.189 1.00 72.94 120 SER A O 1
ATOM 840 N N . GLY A 1 121 ? 2.134 11.024 -5.477 1.00 70.12 121 GLY A N 1
ATOM 841 C CA . GLY A 1 121 ? 0.706 11.201 -5.736 1.00 70.12 121 GLY A CA 1
ATOM 842 C C . GLY A 1 121 ? -0.166 10.155 -5.037 1.00 70.12 121 GLY A C 1
ATOM 843 O O . GLY A 1 121 ? 0.224 9.551 -4.041 1.00 70.12 121 GLY A O 1
ATOM 844 N N . LEU A 1 122 ? -1.361 9.932 -5.585 1.00 53.00 122 LEU A N 1
ATOM 845 C CA . LEU A 1 122 ? -2.270 8.898 -5.101 1.00 53.00 122 LEU A CA 1
ATOM 846 C C . LEU A 1 122 ? -1.773 7.509 -5.520 1.00 53.00 122 LEU A C 1
ATOM 848 O O . LEU A 1 122 ? -1.574 7.255 -6.707 1.00 53.00 122 LEU A O 1
ATOM 852 N N . LEU A 1 123 ? -1.645 6.602 -4.553 1.00 77.81 123 LEU A N 1
ATOM 853 C CA . LEU A 1 123 ? -1.548 5.170 -4.813 1.00 77.81 123 LEU A CA 1
ATOM 854 C C . LEU A 1 123 ? -2.954 4.567 -4.730 1.00 77.81 123 LEU A C 1
ATOM 856 O O . LEU A 1 123 ? -3.510 4.435 -3.642 1.00 77.81 123 LEU A O 1
ATOM 860 N N . ALA A 1 124 ? -3.525 4.217 -5.880 1.00 56.72 124 ALA A N 1
ATOM 861 C CA . ALA A 1 124 ? -4.717 3.382 -5.943 1.00 56.72 124 ALA A CA 1
ATOM 862 C C . ALA A 1 124 ? -4.280 1.921 -6.083 1.00 56.72 124 ALA A C 1
ATOM 864 O O . ALA A 1 124 ? -3.538 1.581 -7.004 1.00 56.72 124 ALA A O 1
ATOM 865 N N . VAL A 1 125 ? -4.737 1.068 -5.171 1.00 71.50 125 VAL A N 1
ATOM 866 C CA . VAL A 1 125 ? -4.572 -0.382 -5.274 1.00 71.50 125 VAL A CA 1
ATOM 867 C C . VAL A 1 125 ? -5.946 -0.953 -5.593 1.00 71.50 125 VAL A C 1
ATOM 869 O O . VAL A 1 125 ? -6.865 -0.812 -4.796 1.00 71.50 125 VAL A O 1
ATOM 872 N N . SER A 1 126 ? -6.107 -1.521 -6.785 1.00 54.12 126 SER A N 1
ATOM 873 C CA . SER A 1 126 ? -7.355 -2.144 -7.234 1.00 54.12 126 SER A CA 1
ATOM 874 C C . SER A 1 126 ? -7.034 -3.439 -7.978 1.00 54.12 126 SER A C 1
ATOM 876 O O . SER A 1 126 ? -6.230 -3.407 -8.912 1.00 54.12 126 SER A O 1
ATOM 878 N N . GLY A 1 127 ? -7.683 -4.551 -7.623 1.00 44.34 127 GLY A N 1
ATOM 879 C CA . GLY A 1 127 ? -7.533 -5.835 -8.326 1.00 44.34 127 GLY A CA 1
ATOM 880 C C . GLY A 1 127 ? -6.377 -6.736 -7.851 1.00 44.34 127 GLY A C 1
ATOM 881 O O . GLY A 1 127 ? -5.488 -6.310 -7.125 1.00 44.34 127 GLY A O 1
ATOM 882 N N . ALA A 1 128 ? -6.458 -8.014 -8.243 1.00 36.09 128 ALA A N 1
ATOM 883 C CA . ALA A 1 128 ? -6.119 -9.209 -7.456 1.00 36.09 128 ALA A CA 1
ATOM 884 C C . ALA A 1 128 ? -4.719 -9.306 -6.806 1.00 36.09 128 ALA A C 1
ATOM 886 O O . ALA A 1 128 ? -3.689 -9.388 -7.476 1.00 36.09 128 ALA A O 1
ATOM 887 N N . HIS A 1 129 ? -4.740 -9.464 -5.479 1.00 40.69 129 HIS A N 1
ATOM 888 C CA . HIS A 1 129 ? -3.732 -10.164 -4.682 1.00 40.69 129 HIS A CA 1
ATOM 889 C C . HIS A 1 129 ? -4.049 -11.678 -4.686 1.00 40.69 129 HIS A C 1
ATOM 891 O O . HIS A 1 129 ? -5.156 -12.076 -5.049 1.00 40.69 129 HIS A O 1
ATOM 897 N N . SER A 1 130 ? -3.112 -12.546 -4.288 1.00 47.06 130 SER A N 1
ATOM 898 C CA . SER A 1 130 ? -3.403 -13.989 -4.138 1.00 47.06 130 SER A CA 1
ATOM 899 C C . SER A 1 130 ? -4.417 -14.285 -3.025 1.00 47.06 130 SER A C 1
ATOM 901 O O . SER A 1 130 ? -4.976 -15.376 -3.002 1.00 47.06 130 SER A O 1
ATOM 903 N N . ASP A 1 131 ? -4.643 -13.312 -2.136 1.00 50.03 131 ASP A N 1
ATOM 904 C CA . ASP A 1 131 ? -5.766 -13.258 -1.202 1.00 50.03 131 ASP A CA 1
ATOM 905 C C . ASP A 1 131 ? -6.893 -12.440 -1.848 1.00 50.03 131 ASP A C 1
ATOM 907 O O . ASP A 1 131 ? -6.787 -11.225 -2.036 1.00 50.03 131 ASP A O 1
ATOM 911 N N . SER A 1 132 ? -7.971 -13.120 -2.235 1.00 48.09 132 SER A N 1
ATOM 912 C CA . SER A 1 132 ? -9.112 -12.498 -2.924 1.00 48.09 132 SER A CA 1
ATOM 913 C C . SER A 1 132 ? -9.993 -11.637 -2.006 1.00 48.09 132 SER A C 1
ATOM 915 O O . SER A 1 132 ? -10.963 -11.034 -2.467 1.00 48.09 132 SER A O 1
ATOM 917 N N . SER A 1 133 ? -9.665 -11.560 -0.712 1.00 51.81 133 SER A N 1
ATOM 918 C CA . SER A 1 133 ? -10.468 -10.897 0.312 1.00 51.81 133 SER A CA 1
ATOM 919 C C . SER A 1 133 ? -9.927 -9.529 0.755 1.00 51.81 133 SER A C 1
ATOM 921 O O . SER A 1 133 ? -10.601 -8.860 1.552 1.00 51.81 133 SER A O 1
ATOM 923 N N . LYS A 1 134 ? -8.732 -9.107 0.299 1.00 57.88 134 LYS A N 1
ATOM 924 C CA . LYS A 1 134 ? -8.067 -7.846 0.701 1.00 57.88 134 LYS A CA 1
ATOM 925 C C . LYS A 1 134 ? -7.363 -7.155 -0.472 1.00 57.88 134 LYS A C 1
ATOM 927 O O . LYS A 1 134 ? -6.633 -7.783 -1.228 1.00 57.88 134 LYS A O 1
ATOM 932 N N . GLU A 1 135 ? -7.513 -5.832 -0.567 1.00 63.38 135 GLU A N 1
ATOM 933 C CA . GLU A 1 135 ? -6.812 -5.006 -1.568 1.00 63.38 135 GLU A CA 1
ATOM 934 C C . GLU A 1 135 ? -5.447 -4.484 -1.071 1.00 63.38 135 GLU A C 1
ATOM 936 O O . GLU A 1 135 ? -4.600 -4.127 -1.881 1.00 63.38 135 GLU A O 1
ATOM 941 N N . LEU A 1 136 ? -5.192 -4.470 0.247 1.00 76.88 136 LEU A N 1
ATOM 942 C CA . LEU A 1 136 ? -3.924 -4.032 0.847 1.00 76.88 136 LEU A CA 1
ATOM 943 C C . LEU A 1 136 ? -3.561 -4.910 2.056 1.00 76.88 136 LEU A C 1
ATOM 945 O O . LEU A 1 136 ? -4.276 -4.911 3.057 1.00 76.88 136 LEU A O 1
ATOM 949 N N . TYR A 1 137 ? -2.433 -5.620 1.978 1.00 67.81 137 TYR A N 1
ATOM 950 C CA . TYR A 1 137 ? -1.839 -6.372 3.088 1.00 67.81 137 TYR A CA 1
ATOM 951 C C . TYR A 1 137 ? -0.476 -5.766 3.444 1.00 67.81 137 TYR A C 1
ATOM 953 O O . TYR A 1 137 ? 0.404 -5.660 2.589 1.00 67.81 137 TYR A O 1
ATOM 961 N N . VAL A 1 138 ? -0.297 -5.363 4.703 1.00 78.19 138 VAL A N 1
ATOM 962 C CA . VAL A 1 138 ? 0.943 -4.755 5.205 1.00 78.19 138 VAL A CA 1
ATOM 963 C C . VAL A 1 138 ? 1.525 -5.659 6.278 1.00 78.19 138 VAL A C 1
ATOM 965 O O . VAL A 1 138 ? 0.867 -5.981 7.261 1.00 78.19 138 VAL A O 1
ATOM 968 N N . ASN A 1 139 ? 2.775 -6.061 6.088 1.00 65.81 139 ASN A N 1
ATOM 969 C CA . ASN A 1 139 ? 3.551 -6.702 7.135 1.00 65.81 139 ASN A CA 1
ATOM 970 C C . ASN A 1 139 ? 4.370 -5.618 7.857 1.00 65.81 139 ASN A C 1
ATOM 972 O O . ASN A 1 139 ? 5.364 -5.139 7.298 1.00 65.81 139 ASN A O 1
ATOM 976 N N . GLY A 1 140 ? 3.914 -5.253 9.058 1.00 71.50 140 GLY A N 1
ATOM 977 C CA . GLY A 1 140 ? 4.461 -4.199 9.912 1.00 71.50 140 GLY A CA 1
ATOM 978 C C . GLY A 1 140 ? 3.398 -3.173 10.319 1.00 71.50 140 GLY A C 1
ATOM 979 O O . GLY A 1 140 ? 2.202 -3.380 10.107 1.00 71.50 140 GLY A O 1
ATOM 980 N N . ASP A 1 141 ? 3.850 -2.055 10.883 1.00 76.19 141 ASP A N 1
ATOM 981 C CA . ASP A 1 141 ? 2.974 -0.966 11.317 1.00 76.19 141 ASP A CA 1
ATOM 982 C C . ASP A 1 141 ? 2.518 -0.084 10.147 1.00 76.19 141 ASP A C 1
ATOM 984 O O . ASP A 1 141 ? 3.257 0.168 9.192 1.00 76.19 141 ASP A O 1
ATOM 988 N N . ILE A 1 142 ? 1.305 0.462 10.263 1.00 86.12 142 ILE A N 1
ATOM 989 C CA . ILE A 1 142 ? 0.793 1.510 9.375 1.00 86.12 142 ILE A CA 1
ATOM 990 C C . ILE A 1 142 ? 0.842 2.837 10.135 1.00 86.12 142 ILE A C 1
ATOM 992 O O . ILE A 1 142 ? 0.060 3.060 11.057 1.00 86.12 142 ILE A O 1
ATOM 996 N N . PHE A 1 143 ? 1.738 3.741 9.732 1.00 79.56 143 PHE A N 1
ATOM 997 C CA . PHE A 1 143 ? 1.816 5.089 10.298 1.00 79.56 143 PHE A CA 1
ATOM 998 C C . PHE A 1 143 ? 1.097 6.096 9.392 1.00 79.56 143 PHE A C 1
ATOM 1000 O O . PHE A 1 143 ? 1.617 6.496 8.350 1.00 79.56 143 PHE A O 1
ATOM 1007 N N . ALA A 1 144 ? -0.104 6.516 9.790 1.00 85.69 144 ALA A N 1
ATOM 1008 C CA . ALA A 1 144 ? -0.881 7.533 9.088 1.00 85.69 144 ALA A CA 1
ATOM 1009 C C . ALA A 1 144 ? -0.809 8.875 9.832 1.00 85.69 144 ALA A C 1
ATOM 1011 O O . ALA A 1 144 ? -1.128 8.954 11.014 1.00 85.69 144 ALA A O 1
ATOM 1012 N N . THR A 1 145 ? -0.426 9.948 9.135 1.00 82.75 145 THR A N 1
ATOM 1013 C CA . THR A 1 145 ? -0.461 11.317 9.688 1.00 82.75 145 THR A CA 1
ATOM 1014 C C . THR A 1 145 ? -1.871 11.915 9.707 1.00 82.75 145 THR A C 1
ATOM 1016 O O . THR A 1 145 ? -2.110 12.906 10.393 1.00 82.75 145 THR A O 1
ATOM 1019 N N . GLY A 1 146 ? -2.792 11.331 8.935 1.00 88.56 146 GLY A N 1
ATOM 1020 C CA . GLY A 1 146 ? -4.195 11.728 8.831 1.00 88.56 146 GLY A CA 1
ATOM 1021 C C . GLY A 1 146 ? -5.159 10.638 9.307 1.00 88.56 146 GLY A C 1
ATOM 1022 O O . GLY A 1 146 ? -4.812 9.776 10.109 1.00 88.56 146 GLY A O 1
ATOM 1023 N N . THR A 1 147 ? -6.391 10.672 8.799 1.00 85.50 147 THR A N 1
ATOM 1024 C CA . THR A 1 147 ? -7.479 9.780 9.229 1.00 85.50 147 THR A CA 1
ATOM 1025 C C . THR A 1 147 ? -7.675 8.598 8.279 1.00 85.50 147 THR A C 1
ATOM 1027 O O . THR A 1 147 ? -7.731 8.780 7.065 1.00 85.50 147 THR A O 1
ATOM 1030 N N . SER A 1 148 ? -7.895 7.401 8.835 1.00 87.44 148 SER A N 1
ATOM 1031 C CA . SER A 1 148 ? -8.474 6.265 8.104 1.00 87.44 148 SER A CA 1
ATOM 1032 C C . SER A 1 148 ? -10.002 6.370 8.129 1.00 87.44 148 SER A C 1
ATOM 1034 O O . SER A 1 148 ? -10.621 6.237 9.185 1.00 87.44 148 SER A O 1
ATOM 1036 N N . THR A 1 149 ? -10.618 6.677 6.985 1.00 87.38 149 THR A N 1
ATOM 1037 C CA . THR A 1 149 ? -12.072 6.890 6.880 1.00 87.38 149 THR A CA 1
ATOM 1038 C C . THR A 1 149 ? -12.735 5.698 6.200 1.00 87.38 149 THR A C 1
ATOM 1040 O O . THR A 1 149 ? -12.397 5.361 5.070 1.00 87.38 149 THR A O 1
ATOM 1043 N N . SER A 1 150 ? -13.717 5.089 6.867 1.00 88.88 150 SER A N 1
ATOM 1044 C CA . SER A 1 150 ? -14.548 4.022 6.294 1.00 88.88 150 SER A CA 1
ATOM 1045 C C . SER A 1 150 ? -15.852 4.579 5.714 1.00 88.88 150 SER A C 1
ATOM 1047 O O . SER A 1 150 ? -16.480 5.455 6.313 1.00 88.88 150 SER A O 1
ATOM 1049 N N . ALA A 1 151 ? -16.302 4.048 4.574 1.00 88.69 151 ALA A N 1
ATOM 1050 C CA . ALA A 1 151 ? -17.592 4.412 3.986 1.00 88.69 151 ALA A CA 1
ATOM 1051 C C . ALA A 1 151 ? -18.756 4.005 4.912 1.00 88.69 151 ALA A C 1
ATOM 1053 O O . ALA A 1 151 ? -18.815 2.875 5.393 1.00 88.69 151 ALA A O 1
ATOM 1054 N N . SER A 1 152 ? -19.690 4.926 5.176 1.00 93.75 152 SER A N 1
ATOM 1055 C CA . SER A 1 152 ? -20.765 4.717 6.166 1.00 93.75 152 SER A CA 1
ATOM 1056 C C . SER A 1 152 ? -22.097 5.396 5.798 1.00 93.75 152 SER A C 1
ATOM 1058 O O . SER A 1 152 ? -23.018 5.427 6.618 1.00 93.75 152 SER A O 1
ATOM 1060 N N . ASP A 1 153 ? -22.213 5.927 4.576 1.00 97.12 153 ASP A N 1
ATOM 1061 C CA . ASP A 1 153 ? -23.427 6.580 4.062 1.00 97.12 153 ASP A CA 1
ATOM 1062 C C . ASP A 1 153 ? -24.636 5.630 4.130 1.00 97.12 153 ASP A C 1
ATOM 1064 O O . ASP A 1 153 ? -24.511 4.432 3.862 1.00 97.12 153 ASP A O 1
ATOM 1068 N N . SER A 1 154 ? -25.812 6.151 4.490 1.00 97.19 154 SER A N 1
ATOM 1069 C CA . SER A 1 154 ? -27.027 5.339 4.629 1.00 97.19 154 SER A CA 1
ATOM 1070 C C . SER A 1 154 ? -27.438 4.668 3.319 1.00 97.19 154 SER A C 1
ATOM 1072 O O . SER A 1 154 ? -27.980 3.569 3.356 1.00 97.19 154 SER A O 1
ATOM 1074 N N . ARG A 1 155 ? -27.115 5.264 2.163 1.00 96.38 155 ARG A N 1
ATOM 1075 C CA . ARG A 1 155 ? -27.389 4.690 0.832 1.00 96.38 155 ARG A CA 1
ATOM 1076 C C . ARG A 1 155 ? -26.567 3.437 0.537 1.00 96.38 155 ARG A C 1
ATOM 1078 O O . ARG A 1 155 ? -26.933 2.672 -0.347 1.00 96.38 155 ARG A O 1
ATOM 1085 N N . PHE A 1 156 ? -25.465 3.226 1.256 1.00 94.50 156 PHE A N 1
ATOM 1086 C CA . PHE A 1 156 ? -24.614 2.043 1.112 1.00 94.50 156 PHE A CA 1
ATOM 1087 C C . PHE A 1 156 ? -24.999 0.916 2.081 1.00 94.50 156 PHE A C 1
ATOM 1089 O O . PHE A 1 156 ? -24.343 -0.123 2.096 1.00 94.50 156 PHE A O 1
ATOM 1096 N N . LYS A 1 157 ? -26.041 1.106 2.904 1.00 96.31 157 LYS A N 1
ATOM 1097 C CA . LYS A 1 157 ? -26.448 0.169 3.956 1.00 96.31 157 LYS A CA 1
ATOM 1098 C C . LYS A 1 157 ? -27.852 -0.372 3.709 1.00 96.31 157 LYS A C 1
ATOM 1100 O O . LYS A 1 157 ? -28.745 0.337 3.259 1.00 96.31 157 LYS A O 1
ATOM 1105 N N . ARG A 1 158 ? -28.046 -1.635 4.075 1.00 97.00 158 ARG A N 1
ATOM 1106 C CA . ARG A 1 158 ? -29.339 -2.322 4.165 1.00 97.00 158 ARG A CA 1
ATOM 1107 C C . ARG A 1 158 ? -29.370 -3.136 5.456 1.00 97.00 158 ARG A C 1
ATOM 1109 O O . ARG A 1 158 ? -28.317 -3.324 6.061 1.00 97.00 158 ARG A O 1
ATOM 1116 N N . ASP A 1 159 ? -30.554 -3.585 5.865 1.00 96.94 159 ASP A N 1
ATOM 1117 C CA . ASP A 1 159 ? -30.736 -4.476 7.023 1.00 96.94 159 ASP A CA 1
ATOM 1118 C C . ASP A 1 159 ? -30.122 -3.909 8.322 1.00 96.94 159 ASP A C 1
ATOM 1120 O O . ASP A 1 159 ? -29.375 -4.572 9.042 1.00 96.94 159 ASP A O 1
ATOM 1124 N N . VAL A 1 160 ? -30.402 -2.628 8.597 1.00 97.12 160 VAL A N 1
ATOM 1125 C CA . VAL A 1 160 ? -29.840 -1.899 9.743 1.00 97.12 160 VAL A CA 1
ATOM 1126 C C . VAL A 1 160 ? -30.561 -2.302 11.027 1.00 97.12 160 VAL A C 1
ATOM 1128 O O . VAL A 1 160 ? -31.701 -1.901 11.253 1.00 97.12 160 VAL A O 1
ATOM 1131 N N . ASN A 1 161 ? -29.862 -3.049 11.879 1.00 95.31 161 ASN A N 1
ATOM 1132 C CA . ASN A 1 161 ? -30.339 -3.473 13.192 1.00 95.31 161 ASN A CA 1
ATOM 1133 C C . ASN A 1 161 ? -29.601 -2.726 14.310 1.00 95.31 161 ASN A C 1
ATOM 1135 O O . ASN A 1 161 ? -28.433 -2.355 14.164 1.00 95.31 161 ASN A O 1
ATOM 1139 N N . ILE A 1 162 ? -30.296 -2.498 15.423 1.00 94.88 162 ILE A N 1
ATOM 1140 C CA . ILE A 1 162 ? -29.692 -1.947 16.640 1.00 94.88 162 ILE A CA 1
ATOM 1141 C C . ILE A 1 162 ? -28.789 -3.019 17.262 1.00 94.88 162 ILE A C 1
ATOM 1143 O O . ILE A 1 162 ? -29.104 -4.203 17.211 1.00 94.88 162 ILE A O 1
ATOM 1147 N N . ILE A 1 163 ? -27.660 -2.589 17.826 1.00 93.94 163 ILE A N 1
ATOM 1148 C CA . ILE A 1 163 ? -26.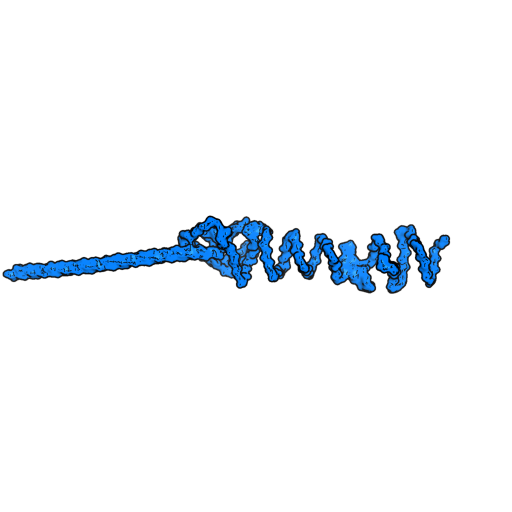795 -3.434 18.654 1.00 93.94 163 ILE A CA 1
ATOM 1149 C C . ILE A 1 163 ? -27.221 -3.221 20.108 1.00 93.94 163 ILE A C 1
ATOM 1151 O O . ILE A 1 163 ? -27.088 -2.106 20.619 1.00 93.94 163 ILE A O 1
ATOM 1155 N N . ASP A 1 164 ? -27.736 -4.272 20.736 1.00 91.56 164 ASP A N 1
ATOM 1156 C CA . ASP A 1 164 ? -28.142 -4.336 22.139 1.00 91.56 164 ASP A CA 1
ATOM 1157 C C . ASP A 1 164 ? -27.717 -5.678 22.776 1.00 91.56 164 ASP A C 1
ATOM 1159 O O . ASP A 1 164 ? -27.089 -6.521 22.130 1.00 91.56 164 ASP A O 1
ATOM 1163 N N . GLY A 1 165 ? -27.971 -5.843 24.079 1.00 91.88 165 GLY A N 1
ATOM 1164 C CA . GLY A 1 165 ? -27.522 -6.994 24.870 1.00 91.88 165 GLY A CA 1
ATOM 1165 C C . GLY A 1 165 ? -25.998 -7.121 24.980 1.00 91.88 165 GLY A C 1
ATOM 1166 O O . GLY A 1 165 ? -25.485 -8.159 25.404 1.00 91.88 165 GLY A O 1
ATOM 1167 N N . VAL A 1 166 ? -25.256 -6.084 24.594 1.00 93.31 166 VAL A N 1
ATOM 1168 C CA . VAL A 1 166 ? -23.813 -6.165 24.408 1.00 93.31 166 VAL A CA 1
ATOM 1169 C C . VAL A 1 166 ? -23.070 -6.199 25.733 1.00 93.31 166 VAL A C 1
ATOM 1171 O O . VAL A 1 166 ? -21.983 -6.764 25.798 1.00 93.31 166 VAL A O 1
ATOM 1174 N N . LEU A 1 167 ? -23.638 -5.622 26.797 1.00 91.06 167 LEU A N 1
ATOM 1175 C CA . LEU A 1 167 ? -23.006 -5.598 28.112 1.00 91.06 167 LEU A CA 1
ATOM 1176 C C . LEU A 1 167 ? -22.804 -7.018 28.653 1.00 91.06 167 LEU A C 1
ATOM 1178 O O . LEU A 1 167 ? -21.810 -7.273 29.326 1.00 91.06 167 LEU A O 1
ATOM 1182 N N . GLY A 1 168 ? -23.714 -7.943 28.327 1.00 90.12 168 GLY A N 1
ATOM 1183 C CA . GLY A 1 168 ? -23.545 -9.365 28.620 1.00 90.12 168 GLY A CA 1
ATOM 1184 C C . GLY A 1 168 ? -22.396 -9.981 27.821 1.00 90.12 168 GLY A C 1
ATOM 1185 O O . GLY A 1 168 ? -21.551 -10.651 28.400 1.00 90.12 168 GLY A O 1
ATOM 1186 N N . LEU A 1 169 ? -22.323 -9.681 26.520 1.00 90.38 169 LEU A N 1
ATOM 1187 C CA . LEU A 1 169 ? -21.303 -10.218 25.614 1.00 90.38 169 LEU A CA 1
ATOM 1188 C C . LEU A 1 169 ? -19.887 -9.744 25.969 1.00 90.38 169 LEU A C 1
ATOM 1190 O O . LEU A 1 169 ? -18.953 -10.535 25.972 1.00 90.38 169 LEU A O 1
ATOM 1194 N N . ILE A 1 170 ? -19.705 -8.457 26.280 1.00 90.19 170 ILE A N 1
ATOM 1195 C CA . ILE A 1 170 ? -18.369 -7.893 26.552 1.00 90.19 170 ILE A CA 1
ATOM 1196 C C . ILE A 1 170 ? -17.844 -8.222 27.948 1.00 90.19 170 ILE A C 1
ATOM 1198 O O . ILE A 1 170 ? -16.656 -8.041 28.198 1.00 90.19 170 ILE A O 1
ATOM 1202 N N . ARG A 1 171 ? -18.704 -8.666 28.870 1.00 87.81 171 ARG A N 1
ATOM 1203 C CA . ARG A 1 171 ? -18.321 -8.924 30.265 1.00 87.81 171 ARG A CA 1
ATOM 1204 C C . ARG A 1 171 ? -17.366 -10.106 30.404 1.00 87.81 171 ARG A C 1
ATOM 1206 O O . ARG A 1 171 ? -16.516 -10.083 31.291 1.00 87.81 171 ARG A O 1
ATOM 1213 N N . ASP A 1 172 ? -17.502 -11.084 29.516 1.00 84.50 172 ASP A N 1
ATOM 1214 C CA . ASP A 1 172 ? -16.696 -12.304 29.516 1.00 84.50 172 ASP A CA 1
ATOM 1215 C C . ASP A 1 172 ? -15.474 -12.195 28.585 1.00 84.50 172 ASP A C 1
ATOM 1217 O O . ASP A 1 172 ? -14.578 -13.039 28.617 1.00 84.50 172 ASP A O 1
ATOM 1221 N N . VAL A 1 173 ? -15.381 -11.117 27.796 1.00 90.75 173 VAL A N 1
ATOM 1222 C CA . VAL A 1 173 ? -14.220 -10.841 26.944 1.00 90.75 173 VAL A CA 1
ATOM 1223 C C . VAL A 1 173 ? -13.040 -10.405 27.807 1.00 90.75 173 VAL A C 1
ATOM 1225 O O . VAL A 1 173 ? -13.111 -9.427 28.553 1.00 90.75 173 VAL A O 1
ATOM 1228 N N . ARG A 1 174 ? -11.909 -11.097 27.657 1.00 92.94 174 ARG A N 1
ATOM 1229 C CA . ARG A 1 174 ? -10.684 -10.825 28.412 1.00 92.94 174 ARG A CA 1
ATOM 1230 C C . ARG A 1 174 ? -9.674 -10.016 27.585 1.00 92.94 174 ARG A C 1
ATOM 1232 O O . ARG A 1 174 ? -9.140 -10.537 26.605 1.00 92.94 174 ARG A O 1
ATOM 1239 N N . PRO A 1 175 ? -9.326 -8.786 27.998 1.00 94.75 175 PRO A N 1
ATOM 1240 C CA . PRO A 1 175 ? -8.148 -8.093 27.486 1.00 94.75 175 PRO A CA 1
ATOM 1241 C C . PRO A 1 175 ? -6.871 -8.802 27.948 1.00 94.75 175 PRO A C 1
ATOM 1243 O O . PRO A 1 175 ? -6.764 -9.206 29.107 1.00 94.75 175 PRO A O 1
ATOM 1246 N N . VAL A 1 176 ? -5.888 -8.931 27.061 1.00 97.56 176 VAL A N 1
ATOM 1247 C CA . VAL A 1 176 ? -4.617 -9.613 27.334 1.00 97.56 176 VAL A CA 1
ATOM 1248 C C . VAL A 1 176 ? -3.429 -8.789 26.844 1.00 97.56 176 VAL A C 1
ATOM 1250 O O . VAL A 1 176 ? -3.551 -7.959 25.942 1.00 97.56 176 VAL A O 1
ATOM 1253 N N . THR A 1 177 ? -2.257 -9.047 27.418 1.00 98.12 177 THR A N 1
ATOM 1254 C CA . THR A 1 177 ? -0.972 -8.674 26.823 1.00 98.12 177 THR A CA 1
ATOM 1255 C C . THR A 1 177 ? -0.281 -9.921 26.292 1.00 98.12 177 THR A C 1
ATOM 1257 O O . THR A 1 177 ? -0.482 -11.021 26.809 1.00 98.12 177 THR A O 1
ATOM 1260 N N . PHE A 1 178 ? 0.504 -9.771 25.232 1.00 97.81 178 PHE A N 1
ATOM 1261 C CA . PHE A 1 178 ? 1.172 -10.898 24.590 1.00 97.81 178 PHE A CA 1
ATOM 1262 C C . PHE A 1 178 ? 2.442 -10.459 23.862 1.00 97.81 178 PHE A C 1
ATOM 1264 O O . PHE A 1 178 ? 2.627 -9.286 23.538 1.00 97.81 178 PHE A O 1
ATOM 1271 N N . ASN A 1 179 ? 3.313 -11.425 23.586 1.00 97.81 179 ASN A N 1
ATOM 1272 C CA . ASN A 1 179 ? 4.447 -11.275 22.682 1.00 97.81 179 ASN A CA 1
ATOM 1273 C C . ASN A 1 179 ? 4.218 -12.191 21.480 1.00 97.81 179 ASN A C 1
ATOM 1275 O O . ASN A 1 179 ? 3.750 -13.323 21.634 1.00 97.81 179 ASN A O 1
ATOM 1279 N N . PHE A 1 180 ? 4.524 -11.701 20.282 1.00 96.19 180 PHE A N 1
ATOM 1280 C CA . PHE A 1 180 ? 4.428 -12.522 19.085 1.00 96.19 180 PHE A CA 1
ATOM 1281 C C . PHE A 1 180 ? 5.529 -13.581 19.055 1.00 96.19 180 PHE A C 1
ATOM 1283 O O . PHE A 1 180 ? 6.649 -13.360 19.510 1.00 96.19 180 PHE A O 1
ATOM 1290 N N . LYS A 1 181 ? 5.214 -14.733 18.462 1.00 95.94 181 LYS A N 1
ATOM 1291 C CA . LYS A 1 181 ? 6.177 -15.811 18.225 1.00 95.94 181 LYS A CA 1
ATOM 1292 C C . LYS A 1 181 ? 7.022 -15.515 16.981 1.00 95.94 181 LYS A C 1
ATOM 1294 O O . LYS A 1 181 ? 6.833 -16.129 15.934 1.00 95.94 181 LYS A O 1
ATOM 1299 N N . THR A 1 182 ? 7.925 -14.546 17.087 1.00 93.88 182 THR A N 1
ATOM 1300 C CA . THR A 1 182 ? 8.771 -14.080 15.973 1.00 93.88 182 THR A CA 1
ATOM 1301 C C . THR A 1 182 ? 9.680 -15.177 15.411 1.00 93.88 182 THR A C 1
ATOM 1303 O O . THR A 1 182 ? 9.922 -15.202 14.209 1.00 93.88 182 THR A O 1
ATOM 1306 N N . GLU A 1 183 ? 10.128 -16.116 16.247 1.00 95.81 183 GLU A N 1
ATOM 1307 C CA . GLU A 1 183 ? 10.976 -17.249 15.842 1.00 95.81 183 GLU A CA 1
ATOM 1308 C C . GLU A 1 183 ? 10.216 -18.334 15.060 1.00 95.81 183 GLU A C 1
ATOM 1310 O O . GLU A 1 183 ? 10.784 -18.959 14.168 1.00 95.81 183 GLU A O 1
ATOM 1315 N N . GLU A 1 184 ? 8.938 -18.564 15.388 1.00 95.31 184 GLU A N 1
ATOM 1316 C CA . GLU A 1 184 ? 8.099 -19.593 14.748 1.00 95.31 184 GLU A CA 1
ATOM 1317 C C . GLU A 1 184 ? 7.526 -19.100 13.405 1.00 95.31 184 GLU A C 1
ATOM 1319 O O . GLU A 1 184 ? 7.273 -19.908 12.516 1.00 95.31 184 GLU A O 1
ATOM 1324 N N . TYR A 1 185 ? 7.376 -17.776 13.247 1.00 86.88 185 TYR A N 1
ATOM 1325 C CA . TYR A 1 185 ? 6.833 -17.121 12.047 1.00 86.88 185 TYR A CA 1
ATOM 1326 C C . TYR A 1 185 ? 7.705 -15.937 11.581 1.00 86.88 185 TYR A C 1
ATOM 1328 O O . TYR A 1 185 ? 7.243 -14.786 11.561 1.00 86.88 185 TYR A O 1
ATOM 1336 N N . PRO A 1 186 ? 8.980 -16.167 11.216 1.00 83.50 186 PRO A N 1
ATOM 1337 C CA . PRO A 1 186 ? 9.908 -15.095 10.851 1.00 83.50 186 PRO A CA 1
ATOM 1338 C C . PRO A 1 186 ? 9.457 -14.311 9.607 1.00 83.50 186 PRO A C 1
ATOM 1340 O O . PRO A 1 186 ? 9.689 -13.106 9.499 1.00 83.50 186 PRO A O 1
ATOM 1343 N N . GLU A 1 187 ? 8.751 -14.956 8.679 1.00 78.69 187 GLU A N 1
ATOM 1344 C CA . GLU A 1 187 ? 8.201 -14.341 7.470 1.00 78.69 187 GLU A CA 1
ATOM 1345 C C . GLU A 1 187 ? 7.090 -13.325 7.763 1.00 78.69 187 GLU A C 1
ATOM 1347 O O . GLU A 1 187 ? 6.862 -12.407 6.969 1.00 78.69 187 GLU A O 1
ATOM 1352 N N . LYS A 1 188 ? 6.421 -13.446 8.919 1.00 78.62 188 LYS A N 1
ATOM 1353 C CA . LYS A 1 188 ? 5.381 -12.509 9.363 1.00 78.62 188 LYS A CA 1
ATOM 1354 C C . LYS A 1 188 ? 5.950 -11.226 9.958 1.00 78.62 188 LYS A C 1
ATOM 1356 O O . LYS A 1 188 ? 5.182 -10.287 10.100 1.00 78.62 188 LYS A O 1
ATOM 1361 N N . ARG A 1 189 ? 7.259 -11.173 10.256 1.00 81.06 189 ARG A N 1
ATOM 1362 C CA . ARG A 1 189 ? 8.004 -10.007 10.787 1.00 81.06 189 ARG A CA 1
ATOM 1363 C C . ARG A 1 189 ? 7.231 -9.220 11.857 1.00 81.06 189 ARG A C 1
ATOM 1365 O O . ARG A 1 189 ? 7.133 -7.996 11.804 1.00 81.06 189 ARG A O 1
ATOM 1372 N N . PHE A 1 190 ? 6.662 -9.944 12.817 1.00 88.62 190 PHE A N 1
ATOM 1373 C CA . PHE A 1 190 ? 5.938 -9.341 13.930 1.00 88.62 190 PHE A CA 1
ATOM 1374 C C . PHE A 1 190 ? 6.842 -8.432 14.783 1.00 88.62 190 PHE A C 1
ATOM 1376 O O . PHE A 1 190 ? 8.048 -8.679 14.862 1.00 88.62 190 PHE A O 1
ATOM 1383 N N . PRO A 1 191 ? 6.277 -7.418 15.466 1.00 89.56 191 PRO A N 1
ATOM 1384 C CA . PRO A 1 191 ? 7.034 -6.615 16.417 1.00 89.56 191 PRO A CA 1
ATOM 1385 C C . PRO A 1 191 ? 7.507 -7.460 17.609 1.00 89.56 191 PRO A C 1
ATOM 1387 O O . PRO A 1 191 ? 6.784 -8.324 18.107 1.00 89.56 191 PRO A O 1
ATOM 1390 N N . GLU A 1 192 ? 8.715 -7.170 18.096 1.00 92.94 192 GLU A N 1
ATOM 1391 C CA . GLU A 1 192 ? 9.314 -7.858 19.252 1.00 92.94 192 GLU A CA 1
ATOM 1392 C C . GLU A 1 192 ? 8.812 -7.314 20.603 1.00 92.94 192 GLU A C 1
ATOM 1394 O O . GLU A 1 192 ? 8.905 -7.985 21.633 1.00 92.94 192 GLU A O 1
ATOM 1399 N N . SER A 1 193 ? 8.259 -6.098 20.620 1.00 94.81 193 SER A N 1
ATOM 1400 C CA . SER A 1 193 ? 7.731 -5.476 21.835 1.00 94.81 193 SER A CA 1
ATOM 1401 C C . SER A 1 193 ? 6.441 -6.149 22.315 1.00 94.81 193 SER A C 1
ATOM 1403 O O . SER A 1 193 ? 5.674 -6.711 21.530 1.00 94.81 193 SER A O 1
ATOM 1405 N N . THR A 1 194 ? 6.177 -6.080 23.623 1.00 97.56 194 THR A N 1
ATOM 1406 C CA . THR A 1 194 ? 4.915 -6.559 24.203 1.00 97.56 194 THR A CA 1
ATOM 1407 C C . THR A 1 194 ? 3.739 -5.750 23.667 1.00 97.56 194 THR A C 1
ATOM 1409 O O . THR A 1 194 ? 3.755 -4.521 23.685 1.00 97.56 194 THR A O 1
ATOM 1412 N N . GLN A 1 195 ? 2.708 -6.465 23.231 1.00 97.00 195 GLN A N 1
ATOM 1413 C CA . GLN A 1 195 ? 1.474 -5.924 22.679 1.00 97.00 195 GLN A CA 1
ATOM 1414 C C . GLN A 1 195 ? 0.322 -6.066 23.675 1.00 97.00 195 GLN A C 1
ATOM 1416 O O . GLN A 1 195 ? 0.388 -6.859 24.619 1.00 97.00 195 GLN A O 1
ATOM 1421 N N . VAL A 1 196 ? -0.753 -5.317 23.440 1.00 97.31 196 VAL A N 1
ATOM 1422 C CA . VAL A 1 196 ? -2.024 -5.412 24.167 1.00 97.31 196 VAL A CA 1
ATOM 1423 C C . VAL A 1 196 ? -3.160 -5.634 23.173 1.00 97.31 196 VAL A C 1
ATOM 1425 O O . VAL A 1 196 ? -3.145 -5.073 22.079 1.00 97.31 196 VAL A O 1
ATOM 1428 N N . GLY A 1 197 ? -4.145 -6.450 23.539 1.00 96.12 197 GLY A N 1
ATOM 1429 C CA . GLY A 1 197 ? -5.283 -6.725 22.672 1.00 96.12 197 GLY A CA 1
ATOM 1430 C C . GLY A 1 197 ? -6.168 -7.859 23.174 1.00 96.12 197 GLY A C 1
ATOM 1431 O O . GLY A 1 197 ? -6.345 -8.038 24.378 1.00 96.12 197 GLY A O 1
ATOM 1432 N N . PHE A 1 198 ? -6.719 -8.619 22.231 1.00 96.19 198 PHE A N 1
ATOM 1433 C CA . PHE A 1 198 ? -7.601 -9.761 22.470 1.00 96.19 198 PHE A CA 1
ATOM 1434 C C . PHE A 1 198 ? -7.087 -11.011 21.755 1.00 96.19 198 PHE A C 1
ATOM 1436 O O . PHE A 1 198 ? -6.431 -10.918 20.714 1.00 96.19 198 PHE A O 1
ATOM 1443 N N . LEU A 1 199 ? -7.459 -12.184 22.269 1.00 96.44 199 LEU A N 1
ATOM 1444 C CA . LEU A 1 199 ? -7.383 -13.422 21.500 1.00 96.44 199 LEU A CA 1
ATOM 1445 C C . LEU A 1 199 ? -8.580 -13.479 20.551 1.00 96.44 199 LEU A C 1
ATOM 1447 O O . LEU A 1 199 ? -9.729 -13.462 20.987 1.00 96.44 199 LEU A O 1
ATOM 1451 N N . ALA A 1 200 ? -8.310 -13.540 19.247 1.00 97.00 200 ALA A N 1
ATOM 1452 C CA . ALA A 1 200 ? -9.354 -13.487 18.227 1.00 97.00 200 ALA A CA 1
ATOM 1453 C C . ALA A 1 200 ? -10.360 -14.645 18.354 1.00 97.00 200 ALA A C 1
ATOM 1455 O O . ALA A 1 200 ? -11.539 -14.458 18.095 1.00 97.00 200 ALA A O 1
ATOM 1456 N N . GLN A 1 201 ? -9.904 -15.819 18.789 1.00 96.25 201 GLN A N 1
ATOM 1457 C CA . GLN A 1 201 ? -10.735 -17.002 19.008 1.00 96.25 201 GLN A CA 1
ATOM 1458 C C . GLN A 1 201 ? -11.744 -16.785 20.143 1.00 96.25 201 GLN A C 1
ATOM 1460 O O . GLN A 1 201 ? -12.918 -17.081 19.973 1.00 96.25 201 GLN A O 1
ATOM 1465 N N . GLU A 1 202 ? -11.304 -16.214 21.268 1.00 94.81 202 GLU A N 1
ATOM 1466 C CA . GLU A 1 202 ? -12.185 -15.902 22.406 1.00 94.81 202 GLU A CA 1
ATOM 1467 C C . GLU A 1 202 ? -13.183 -14.800 22.028 1.00 94.81 202 GLU A C 1
ATOM 1469 O O . GLU A 1 202 ? -14.361 -14.850 22.377 1.00 94.81 202 GLU A O 1
ATOM 1474 N N . LEU A 1 203 ? -12.718 -13.808 21.263 1.00 94.94 203 LEU A N 1
ATOM 1475 C CA . LEU A 1 203 ? -13.564 -12.713 20.805 1.00 94.94 203 LEU A CA 1
ATOM 1476 C C . LEU A 1 203 ? -14.631 -13.182 19.808 1.00 94.94 203 LEU A C 1
ATOM 1478 O O . LEU A 1 203 ? -15.724 -12.629 19.801 1.00 94.94 203 LEU A O 1
ATOM 1482 N N . GLU A 1 204 ? -14.340 -14.186 18.982 1.00 95.56 204 GLU A N 1
ATOM 1483 C CA . GLU A 1 204 ? -15.266 -14.706 17.971 1.00 95.56 204 GLU A CA 1
ATOM 1484 C C . GLU A 1 204 ? -16.518 -15.342 18.589 1.00 95.56 204 GLU A C 1
ATOM 1486 O O . GLU A 1 204 ? -17.601 -15.216 18.022 1.00 95.56 204 GLU A O 1
ATOM 1491 N N . GLU A 1 205 ? -16.399 -15.962 19.766 1.00 93.31 205 GLU A N 1
ATOM 1492 C CA . GLU A 1 205 ? -17.535 -16.578 20.466 1.00 93.31 205 GLU A CA 1
ATOM 1493 C C . GLU A 1 205 ? -18.575 -15.542 20.917 1.00 93.31 205 GLU A C 1
ATOM 1495 O O . GLU A 1 205 ? -19.776 -15.806 20.873 1.00 93.31 205 GLU A O 1
ATOM 1500 N N . SER A 1 206 ? -18.122 -14.349 21.321 1.00 92.38 206 SER A N 1
ATOM 1501 C CA . SER A 1 206 ? -18.992 -13.290 21.859 1.00 92.38 206 SER A CA 1
ATOM 1502 C C . SER A 1 206 ? -19.313 -12.190 20.841 1.00 92.38 206 SER A C 1
ATOM 1504 O O . SER A 1 206 ? -20.429 -11.679 20.803 1.00 92.38 206 SER A O 1
ATOM 1506 N N . LEU A 1 207 ? -18.339 -11.803 20.014 1.00 94.00 207 LEU A N 1
ATOM 1507 C CA . LEU A 1 207 ? -18.394 -10.687 19.063 1.00 94.00 207 LEU A CA 1
ATOM 1508 C C . LEU A 1 207 ? -17.853 -11.107 17.679 1.00 94.00 207 LEU A C 1
ATOM 1510 O O . LEU A 1 207 ? -16.880 -10.525 17.185 1.00 94.00 207 LEU A O 1
ATOM 1514 N N . PRO A 1 208 ? -18.496 -12.073 16.995 1.00 94.38 208 PRO A N 1
ATOM 1515 C CA . PRO A 1 208 ? -17.984 -12.657 15.750 1.00 94.38 208 PRO A CA 1
ATOM 1516 C C . PRO A 1 208 ? -17.780 -11.633 14.627 1.00 94.38 208 PRO A C 1
ATOM 1518 O O . PRO A 1 208 ? -16.874 -11.772 13.815 1.00 94.38 208 PRO A O 1
ATOM 1521 N N . LEU A 1 209 ? -18.568 -10.554 14.593 1.00 94.44 209 LEU A N 1
ATOM 1522 C CA . LEU A 1 209 ? -18.458 -9.505 13.569 1.00 94.44 209 LEU A CA 1
ATOM 1523 C C . LEU A 1 209 ? -17.203 -8.621 13.705 1.00 94.44 209 LEU A C 1
ATOM 1525 O O . LEU A 1 209 ? -16.944 -7.795 12.826 1.00 94.44 209 LEU A O 1
ATOM 1529 N N . LEU A 1 210 ? -16.453 -8.746 14.805 1.00 95.31 210 LEU A N 1
ATOM 1530 C CA . LEU A 1 210 ? -15.141 -8.116 14.969 1.00 95.31 210 LEU A CA 1
ATOM 1531 C C . LEU A 1 210 ? -13.998 -9.005 14.485 1.00 95.31 210 LEU A C 1
ATOM 1533 O O . LEU A 1 210 ? -12.870 -8.525 14.412 1.00 95.31 210 LEU A O 1
ATOM 1537 N N . VAL A 1 211 ? -14.258 -10.272 14.170 1.00 96.81 211 VAL A N 1
ATOM 1538 C CA . VAL A 1 211 ? -13.224 -11.243 13.826 1.00 96.81 211 VAL A CA 1
ATOM 1539 C C . VAL A 1 211 ? -13.340 -11.611 12.355 1.00 96.81 211 VAL A C 1
ATOM 1541 O O . VAL A 1 211 ? -14.422 -11.803 11.809 1.00 96.81 211 VAL A O 1
ATOM 1544 N N . SER A 1 212 ? -12.196 -11.690 11.691 1.00 94.19 212 SER A N 1
ATOM 1545 C CA . SER A 1 212 ? -12.087 -12.208 10.329 1.00 94.19 212 SER A CA 1
ATOM 1546 C C . SER A 1 212 ? -11.044 -13.311 10.295 1.00 94.19 212 SER A C 1
ATOM 1548 O O . SER A 1 212 ? -10.142 -13.332 11.129 1.00 94.19 212 SER A O 1
ATOM 1550 N N . THR A 1 213 ? -11.187 -14.235 9.353 1.00 92.38 213 THR A N 1
ATOM 1551 C CA . THR A 1 213 ? -10.231 -15.320 9.120 1.00 92.38 213 THR A CA 1
ATOM 1552 C C . THR A 1 213 ? -9.657 -15.139 7.717 1.00 92.38 213 THR A C 1
ATOM 1554 O O . THR A 1 213 ? -10.421 -14.843 6.798 1.00 92.38 213 THR A O 1
ATOM 1557 N N . ASP A 1 214 ? -8.338 -15.243 7.572 1.00 83.75 214 ASP A N 1
ATOM 1558 C CA . ASP A 1 214 ? -7.658 -15.180 6.276 1.00 83.75 214 ASP A CA 1
ATOM 1559 C C . ASP A 1 214 ? -7.752 -16.515 5.513 1.00 83.75 214 ASP A C 1
ATOM 1561 O O . ASP A 1 214 ? -8.224 -17.527 6.040 1.00 83.75 214 ASP A O 1
ATOM 1565 N N . ASP A 1 215 ? -7.288 -16.520 4.262 1.00 80.88 215 ASP A N 1
ATOM 1566 C CA . ASP A 1 215 ? -7.375 -17.681 3.363 1.00 80.88 215 ASP A CA 1
ATOM 1567 C C . ASP A 1 215 ? -6.568 -18.904 3.847 1.00 80.88 215 ASP A C 1
ATOM 1569 O O . ASP 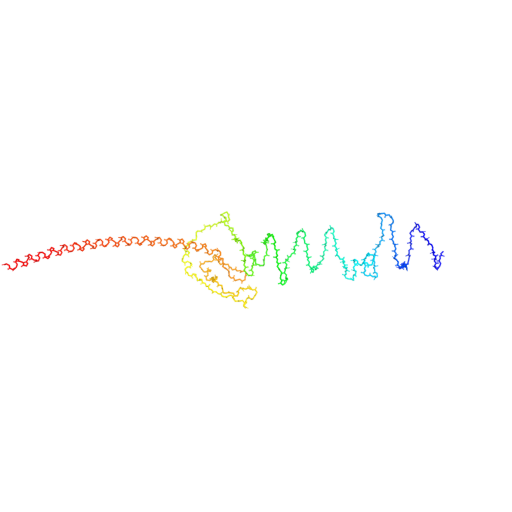A 1 215 ? -6.754 -20.014 3.344 1.00 80.88 215 ASP A O 1
ATOM 1573 N N . VAL A 1 216 ? -5.679 -18.727 4.830 1.00 82.31 216 VAL A N 1
ATOM 1574 C CA . VAL A 1 216 ? -4.857 -19.796 5.419 1.00 82.31 216 VAL A CA 1
ATOM 1575 C C . VAL A 1 216 ? -5.280 -20.157 6.850 1.00 82.31 216 VAL A C 1
ATOM 1577 O O . VAL A 1 216 ? -4.676 -21.038 7.463 1.00 82.31 216 VAL A O 1
ATOM 1580 N N . GLY A 1 217 ? -6.345 -19.541 7.373 1.00 88.88 217 GLY A N 1
ATOM 1581 C CA . GLY A 1 217 ? -6.969 -19.881 8.651 1.00 88.88 217 GLY A CA 1
ATOM 1582 C C . GLY A 1 217 ? -6.530 -19.043 9.859 1.00 88.88 217 GLY A C 1
ATOM 1583 O O . GLY A 1 217 ? -7.000 -19.309 10.969 1.00 88.88 217 GLY A O 1
ATOM 1584 N N . PHE A 1 218 ? -5.670 -18.033 9.697 1.00 91.44 218 PHE A N 1
ATOM 1585 C CA . PHE A 1 218 ? -5.329 -17.117 10.789 1.00 91.44 218 PHE A CA 1
ATOM 1586 C C . PHE A 1 218 ? -6.429 -16.081 11.005 1.00 91.44 218 PHE A C 1
ATOM 1588 O O . PHE A 1 218 ? -7.050 -15.590 10.066 1.00 91.44 218 PHE A O 1
ATOM 1595 N N . LYS A 1 219 ? -6.660 -15.725 12.271 1.00 95.75 219 LYS A N 1
ATOM 1596 C CA . LYS A 1 219 ? -7.711 -14.784 12.664 1.00 95.75 219 LYS A CA 1
ATOM 1597 C C . LYS A 1 219 ? -7.151 -13.399 12.974 1.00 95.75 219 LYS A C 1
ATOM 1599 O O . LYS A 1 219 ? -6.104 -13.278 13.606 1.00 95.75 219 LYS A O 1
ATOM 1604 N N . GLY A 1 220 ? -7.887 -12.365 12.578 1.00 94.38 220 GLY A N 1
ATOM 1605 C CA . GLY A 1 220 ? -7.599 -10.961 12.866 1.00 94.38 220 GLY A CA 1
ATOM 1606 C C . GLY A 1 220 ? -8.806 -10.243 13.468 1.00 94.38 220 GLY A C 1
ATOM 1607 O O . GLY A 1 220 ? -9.946 -10.651 13.243 1.00 94.38 220 GLY A O 1
ATOM 1608 N N . VAL A 1 221 ? -8.552 -9.167 14.219 1.00 96.19 221 VAL A N 1
ATOM 1609 C CA . VAL A 1 221 ? -9.576 -8.383 14.933 1.00 96.19 221 VAL A CA 1
ATOM 1610 C C . VAL A 1 221 ? -9.696 -6.973 14.347 1.00 96.19 221 VAL A C 1
ATOM 1612 O O . VAL A 1 221 ? -8.702 -6.262 14.211 1.00 96.19 221 VAL A O 1
ATOM 1615 N N . ALA A 1 222 ? -10.926 -6.549 14.061 1.00 95.25 222 ALA A N 1
ATOM 1616 C CA . ALA A 1 222 ? -11.295 -5.203 13.629 1.00 95.25 222 ALA A CA 1
ATOM 1617 C C . ALA A 1 222 ? -11.400 -4.244 14.832 1.00 95.25 222 ALA A C 1
ATOM 1619 O O . ALA A 1 222 ? -12.493 -3.852 15.258 1.00 95.25 222 ALA A O 1
ATOM 1620 N N . TYR A 1 223 ? -10.254 -3.899 15.428 1.00 93.56 223 TYR A N 1
ATOM 1621 C CA . TYR A 1 223 ? -10.181 -3.048 16.624 1.00 93.56 223 TYR A CA 1
ATOM 1622 C C . TYR A 1 223 ? -10.867 -1.686 16.444 1.00 93.56 223 TYR A C 1
ATOM 1624 O O . TYR A 1 223 ? -11.446 -1.160 17.394 1.00 93.56 223 TYR A O 1
ATOM 1632 N N . GLU A 1 224 ? -10.881 -1.133 15.230 1.00 92.19 224 GLU A N 1
ATOM 1633 C CA . GLU A 1 224 ? -11.533 0.140 14.915 1.00 92.19 224 GLU A CA 1
ATOM 1634 C C . GLU A 1 224 ? -13.056 0.098 15.111 1.00 92.19 224 GLU A C 1
ATOM 1636 O O . GLU A 1 224 ? -13.686 1.128 15.356 1.00 92.19 224 GLU A O 1
ATOM 1641 N N . ARG A 1 225 ? -13.660 -1.096 15.051 1.00 94.12 225 ARG A N 1
ATOM 1642 C CA . ARG A 1 225 ? -15.102 -1.307 15.253 1.00 94.12 225 ARG A CA 1
ATOM 1643 C C . ARG A 1 225 ? -15.462 -1.628 16.699 1.00 94.12 225 ARG A C 1
ATOM 1645 O O . ARG A 1 225 ? -16.631 -1.498 17.061 1.00 94.12 225 ARG A O 1
ATOM 1652 N N . ALA A 1 226 ? -14.494 -1.991 17.543 1.00 93.44 226 ALA A N 1
ATOM 1653 C CA . ALA A 1 226 ? -14.740 -2.315 18.950 1.00 93.44 226 ALA A CA 1
ATOM 1654 C C . ALA A 1 226 ? -15.400 -1.147 19.710 1.00 93.44 226 ALA A C 1
ATOM 1656 O O . ALA A 1 226 ? -16.265 -1.360 20.559 1.00 93.44 226 ALA A O 1
ATOM 1657 N N . GLY A 1 227 ? -15.078 0.099 19.338 1.00 93.31 227 GLY A N 1
ATOM 1658 C CA . GLY A 1 227 ? -15.695 1.299 19.912 1.00 93.31 227 GLY A CA 1
ATOM 1659 C C . GLY A 1 227 ? -17.214 1.397 19.700 1.00 93.31 227 GLY A C 1
ATOM 1660 O O . GLY A 1 227 ? -17.908 1.975 20.533 1.00 93.31 227 GLY A O 1
ATOM 1661 N N . VAL A 1 228 ? -17.757 0.796 18.634 1.00 94.88 228 VAL A N 1
ATOM 1662 C CA . VAL A 1 228 ? -19.210 0.768 18.381 1.00 94.88 228 VAL A CA 1
ATOM 1663 C C . VAL A 1 228 ? -19.921 -0.115 19.410 1.00 94.88 228 VAL A C 1
ATOM 1665 O O . VAL A 1 228 ? -20.949 0.286 19.956 1.00 94.88 228 VAL A O 1
ATOM 1668 N N . TYR A 1 229 ? -19.342 -1.275 19.732 1.00 94.50 229 TYR A N 1
ATOM 1669 C CA . TYR A 1 229 ? -19.842 -2.163 20.786 1.00 94.50 229 TYR A CA 1
ATOM 1670 C C . TYR A 1 229 ? -19.686 -1.528 22.169 1.00 94.50 229 TYR A C 1
ATOM 1672 O O . TYR A 1 229 ? -20.620 -1.563 22.966 1.00 94.50 229 TYR A O 1
ATOM 1680 N N . ALA A 1 230 ? -18.554 -0.866 22.432 1.00 93.38 230 ALA A N 1
ATOM 1681 C CA . ALA A 1 230 ? -18.358 -0.124 23.676 1.00 93.38 230 ALA A CA 1
ATOM 1682 C C . ALA A 1 230 ? -19.429 0.966 23.865 1.00 93.38 230 ALA A C 1
ATOM 1684 O O . ALA A 1 230 ? -19.984 1.100 24.953 1.00 93.38 230 ALA A O 1
ATOM 1685 N N . LEU A 1 231 ? -19.784 1.703 22.805 1.00 96.00 231 LEU A N 1
ATOM 1686 C CA . LEU A 1 231 ? -20.849 2.707 22.857 1.00 96.00 231 LEU A CA 1
ATOM 1687 C C . LEU A 1 231 ? -22.221 2.090 23.168 1.00 96.00 231 LEU A C 1
ATOM 1689 O O . LEU A 1 231 ? -22.973 2.661 23.959 1.00 96.00 231 LEU A O 1
ATOM 1693 N N . ALA A 1 232 ? -22.554 0.949 22.560 1.00 95.75 232 ALA A N 1
ATOM 1694 C CA . ALA A 1 232 ? -23.782 0.222 22.885 1.00 95.75 232 ALA A CA 1
ATOM 1695 C C . ALA A 1 232 ? -23.790 -0.217 24.363 1.00 95.75 232 ALA A C 1
ATOM 1697 O O . ALA A 1 232 ? -24.759 0.043 25.075 1.00 95.75 232 ALA A O 1
ATOM 1698 N N . GLY A 1 233 ? -22.668 -0.739 24.867 1.00 94.88 233 GLY A N 1
ATOM 1699 C CA . GLY A 1 233 ? -22.537 -1.183 26.258 1.00 94.88 233 GLY A CA 1
ATOM 1700 C C . GLY A 1 233 ? -22.646 -0.039 27.261 1.00 94.88 233 GLY A C 1
ATOM 1701 O O . GLY A 1 233 ? -23.296 -0.181 28.292 1.00 94.88 233 GLY A O 1
ATOM 1702 N N . VAL A 1 234 ? -22.084 1.130 26.943 1.00 96.19 234 VAL A N 1
ATOM 1703 C CA . VAL A 1 234 ? -22.226 2.339 27.770 1.00 96.19 234 VAL A CA 1
ATOM 1704 C C . VAL A 1 234 ? -23.683 2.800 27.838 1.00 96.19 234 VAL A C 1
ATOM 1706 O O . VAL A 1 234 ? -24.135 3.213 28.903 1.00 96.19 234 VAL A O 1
ATOM 1709 N N . LYS A 1 235 ? -24.443 2.708 26.739 1.00 96.50 235 LYS A N 1
ATOM 1710 C CA . LYS A 1 235 ? -25.877 3.045 26.741 1.00 96.50 235 LYS A CA 1
ATOM 1711 C C . LYS A 1 235 ? -26.697 2.069 27.584 1.00 96.50 235 LYS A C 1
ATOM 1713 O O . LYS A 1 235 ? -27.580 2.502 28.318 1.00 96.50 235 LYS A O 1
ATOM 1718 N N . GLU A 1 236 ? -26.395 0.776 27.506 1.00 96.44 236 GLU A N 1
ATOM 1719 C CA . GLU A 1 236 ? -27.022 -0.235 28.365 1.00 96.44 236 GLU A CA 1
ATOM 1720 C C . GLU A 1 236 ? -26.694 -0.003 29.841 1.00 96.44 236 GLU A C 1
ATOM 1722 O O . GLU A 1 236 ? -27.580 -0.069 30.695 1.00 96.44 236 GLU A O 1
ATOM 1727 N N . LEU A 1 237 ? -25.438 0.333 30.143 1.00 96.31 237 LEU A N 1
ATOM 1728 C CA . LEU A 1 237 ? -25.006 0.661 31.495 1.00 96.31 237 LEU A CA 1
ATOM 1729 C C . LEU A 1 237 ? -25.716 1.913 32.033 1.00 96.31 237 LEU A C 1
ATOM 1731 O O . LEU A 1 237 ? -26.198 1.883 33.161 1.00 96.31 237 LEU A O 1
ATOM 1735 N N . ASP A 1 238 ? -25.836 2.985 31.243 1.00 97.50 238 ASP A N 1
ATOM 1736 C CA . ASP A 1 238 ? -26.592 4.193 31.624 1.00 97.50 238 ASP A CA 1
ATOM 1737 C C . ASP A 1 238 ? -28.061 3.864 31.929 1.00 97.50 238 ASP A C 1
ATOM 1739 O O . ASP A 1 238 ? -28.595 4.295 32.952 1.00 97.50 238 ASP A O 1
ATOM 1743 N N . ALA A 1 239 ? -28.702 3.030 31.105 1.00 96.25 239 ALA A N 1
ATOM 1744 C CA . ALA A 1 239 ? -30.070 2.586 31.354 1.00 96.25 239 ALA A CA 1
ATOM 1745 C C . ALA A 1 239 ? -30.193 1.794 32.670 1.00 96.25 239 ALA A C 1
ATOM 1747 O O . ALA A 1 239 ? -31.099 2.056 33.466 1.00 96.25 239 ALA A O 1
ATOM 1748 N N . ALA A 1 240 ? -29.263 0.869 32.931 1.00 95.81 240 ALA A N 1
ATOM 1749 C CA . ALA A 1 240 ? -29.236 0.089 34.165 1.00 95.81 240 ALA A CA 1
ATOM 1750 C C . ALA A 1 240 ? -29.015 0.973 35.405 1.00 95.81 240 ALA A C 1
ATOM 1752 O O . ALA A 1 240 ? -29.703 0.804 36.413 1.00 95.81 240 ALA A O 1
ATOM 1753 N N . VAL A 1 241 ? -28.110 1.952 35.319 1.00 97.94 241 VAL A N 1
ATOM 1754 C CA . VAL A 1 241 ? -27.832 2.906 36.403 1.00 97.94 241 VAL A CA 1
ATOM 1755 C C . VAL A 1 241 ? -29.063 3.755 36.719 1.00 97.94 241 VAL A C 1
ATOM 1757 O O . VAL A 1 241 ? -29.422 3.893 37.887 1.00 97.94 241 VAL A O 1
ATOM 1760 N N . ARG A 1 242 ? -29.763 4.276 35.704 1.00 97.50 242 ARG A N 1
ATOM 1761 C CA . ARG A 1 242 ? -31.002 5.049 35.915 1.00 97.50 242 ARG A CA 1
ATOM 1762 C C . ARG A 1 242 ? -32.103 4.205 36.545 1.00 97.50 242 ARG A C 1
ATOM 1764 O O . ARG A 1 242 ? -32.748 4.656 37.487 1.00 97.50 242 ARG A O 1
ATOM 1771 N N . ALA A 1 243 ? -32.281 2.971 36.073 1.00 97.25 243 ALA A N 1
ATOM 1772 C CA . ALA A 1 243 ? -33.247 2.046 36.658 1.00 97.25 243 ALA A CA 1
ATOM 1773 C C . ALA A 1 243 ? -32.927 1.751 38.134 1.00 97.25 243 ALA A C 1
ATOM 1775 O O . ALA A 1 243 ? -33.827 1.697 38.975 1.00 97.25 243 ALA A O 1
ATOM 1776 N N . GLN A 1 244 ? -31.643 1.600 38.466 1.00 97.75 244 GLN A N 1
ATOM 1777 C CA . GLN A 1 244 ? -31.205 1.403 39.843 1.00 97.75 244 GLN A CA 1
ATOM 1778 C C . GLN A 1 244 ? -31.444 2.647 40.710 1.00 97.75 244 GLN A C 1
ATOM 1780 O O . GLN A 1 244 ? -31.899 2.495 41.841 1.00 97.75 244 GLN A O 1
ATOM 1785 N N . ALA A 1 245 ? -31.214 3.854 40.185 1.00 97.50 245 ALA A N 1
ATOM 1786 C CA . ALA A 1 245 ? -31.489 5.106 40.892 1.00 97.50 245 ALA A CA 1
ATOM 1787 C C . ALA A 1 245 ? -32.979 5.248 41.249 1.00 97.50 245 ALA A C 1
ATOM 1789 O O . ALA A 1 245 ? -33.308 5.468 42.411 1.00 97.50 245 ALA A O 1
ATOM 1790 N N . THR A 1 246 ? -33.889 4.998 40.301 1.00 97.88 246 THR A N 1
ATOM 1791 C CA . THR A 1 246 ? -35.341 5.014 40.569 1.00 97.88 246 THR A CA 1
ATOM 1792 C C . THR A 1 246 ? -35.747 3.986 41.628 1.00 97.88 246 THR A C 1
ATOM 1794 O O . THR A 1 246 ? -36.605 4.248 42.473 1.00 97.88 246 THR A O 1
ATOM 1797 N N . ARG A 1 247 ? -35.124 2.800 41.619 1.00 97.38 247 ARG A N 1
ATOM 1798 C CA . ARG A 1 247 ? -35.385 1.777 42.639 1.00 97.38 247 ARG A CA 1
ATOM 1799 C C . ARG A 1 247 ? -34.905 2.217 44.022 1.00 97.38 247 ARG A C 1
ATOM 1801 O O . ARG A 1 247 ? -35.592 1.934 44.996 1.00 97.38 247 ARG A O 1
ATOM 1808 N N . ILE A 1 248 ? -33.757 2.889 44.106 1.00 97.75 248 ILE A N 1
ATOM 1809 C CA . ILE A 1 248 ? -33.248 3.455 45.362 1.00 97.75 248 ILE A CA 1
ATOM 1810 C C . ILE A 1 248 ? -34.224 4.508 45.891 1.00 97.75 248 ILE A C 1
ATOM 1812 O O . ILE A 1 248 ? -34.661 4.373 47.027 1.00 97.75 248 ILE A O 1
ATOM 1816 N N . GLU A 1 249 ? -34.655 5.463 45.062 1.00 97.25 249 GLU A N 1
ATOM 1817 C CA . GLU A 1 249 ? -35.637 6.487 45.462 1.00 97.25 249 GLU A CA 1
ATOM 1818 C C . GLU A 1 249 ? -36.943 5.865 45.984 1.00 97.25 249 GLU A C 1
ATOM 1820 O O . GLU A 1 249 ? -37.489 6.296 46.999 1.00 97.25 249 GLU A O 1
ATOM 1825 N N . THR A 1 250 ? -37.426 4.806 45.324 1.00 97.44 250 THR A N 1
ATOM 1826 C CA . THR A 1 250 ? -38.634 4.079 45.751 1.00 97.44 250 THR A CA 1
ATOM 1827 C C . THR A 1 250 ? -38.430 3.407 47.110 1.00 97.44 250 THR A C 1
ATOM 1829 O O . THR A 1 250 ? -39.258 3.552 48.006 1.00 97.44 250 THR A O 1
ATOM 1832 N N . LEU A 1 251 ? -37.312 2.696 47.288 1.00 97.00 251 LEU A N 1
ATOM 1833 C CA . LEU A 1 251 ? -36.992 2.018 48.547 1.00 97.00 251 LEU A CA 1
ATOM 1834 C C . LEU A 1 251 ? -36.783 3.009 49.699 1.00 97.00 251 LEU A C 1
ATOM 1836 O O . LEU A 1 251 ? -37.179 2.725 50.828 1.00 97.00 251 LEU A O 1
ATOM 1840 N N . GLU A 1 252 ? -36.186 4.170 49.431 1.00 96.88 252 GLU A N 1
ATOM 1841 C CA . GLU A 1 252 ? -36.028 5.244 50.414 1.00 96.88 252 GLU A CA 1
ATOM 1842 C C . GLU A 1 252 ? -37.384 5.825 50.840 1.00 96.88 252 GLU A C 1
ATOM 1844 O O . GLU A 1 252 ? -37.600 6.057 52.033 1.00 96.88 252 GLU A O 1
ATOM 1849 N N . ALA A 1 253 ? -38.325 5.997 49.904 1.00 96.19 253 ALA A N 1
ATOM 1850 C CA . ALA A 1 253 ? -39.686 6.436 50.210 1.00 96.19 253 ALA A CA 1
ATOM 1851 C C . ALA A 1 253 ? -40.451 5.408 51.064 1.00 96.19 253 ALA A C 1
ATOM 1853 O O . ALA A 1 253 ? -41.014 5.772 52.097 1.00 96.19 253 ALA A O 1
ATOM 1854 N N . GLU A 1 254 ? -40.410 4.122 50.695 1.00 96.25 254 GLU A N 1
ATOM 1855 C CA . GLU A 1 254 ? -41.032 3.034 51.469 1.00 96.25 254 GLU A CA 1
ATOM 1856 C C . GLU A 1 254 ? -40.435 2.912 52.881 1.00 96.25 254 GLU A C 1
ATOM 1858 O O . GLU A 1 254 ? -41.147 2.665 53.859 1.00 96.25 254 GLU A O 1
ATOM 1863 N N . ALA A 1 255 ? -39.115 3.081 53.008 1.00 95.38 255 ALA A N 1
ATOM 1864 C CA . ALA A 1 255 ? -38.435 3.058 54.298 1.00 95.38 255 ALA A CA 1
ATOM 1865 C C . ALA A 1 255 ? -38.869 4.232 55.187 1.00 95.38 255 ALA A C 1
ATOM 1867 O O . ALA A 1 255 ? -39.068 4.044 56.389 1.00 95.38 255 ALA A O 1
ATOM 1868 N N . ARG A 1 256 ? -39.053 5.422 54.602 1.00 96.12 256 ARG A N 1
ATOM 1869 C CA . ARG A 1 256 ? -39.531 6.613 55.312 1.00 96.12 256 ARG A CA 1
ATOM 1870 C C . ARG A 1 256 ? -40.968 6.450 55.797 1.00 96.12 256 ARG A C 1
ATOM 1872 O O . ARG A 1 256 ? -41.226 6.681 56.973 1.00 96.12 256 ARG A O 1
ATOM 1879 N N . GLU A 1 257 ? -41.871 5.983 54.937 1.00 95.56 257 GLU A N 1
ATOM 1880 C CA . GLU A 1 257 ? -43.267 5.719 55.310 1.00 95.56 257 GLU A CA 1
ATOM 1881 C C . GLU A 1 257 ? -43.352 4.695 56.452 1.00 95.56 257 GLU A C 1
ATOM 1883 O O . GLU A 1 257 ? -44.073 4.887 57.431 1.00 95.56 257 GLU A O 1
ATOM 1888 N N . ARG A 1 258 ? -42.546 3.627 56.383 1.00 95.81 258 ARG A N 1
ATOM 1889 C CA . ARG A 1 258 ? -42.474 2.628 57.456 1.00 95.81 258 ARG A CA 1
ATOM 1890 C C . ARG A 1 258 ? -41.933 3.209 58.762 1.00 95.81 258 ARG A C 1
ATOM 1892 O O . ARG A 1 258 ? -42.416 2.828 59.826 1.00 95.81 258 ARG A O 1
ATOM 1899 N N . ALA A 1 259 ? -40.941 4.097 58.700 1.00 94.75 259 ALA A N 1
ATOM 1900 C CA . ALA A 1 259 ? -40.400 4.763 59.881 1.00 94.75 259 ALA A CA 1
ATOM 1901 C C . ALA A 1 259 ? -41.453 5.660 60.554 1.00 94.75 259 ALA A C 1
ATOM 1903 O O . ALA A 1 259 ? -41.638 5.558 61.764 1.00 94.75 259 ALA A O 1
ATOM 1904 N N . GLU A 1 260 ? -42.196 6.449 59.774 1.00 95.50 260 GLU A N 1
ATOM 1905 C CA . GLU A 1 260 ? -43.292 7.296 60.268 1.00 95.50 260 GLU A CA 1
ATOM 1906 C C . GLU A 1 260 ? -44.432 6.449 60.870 1.00 95.50 260 GLU A C 1
ATOM 1908 O O . GLU A 1 260 ? -44.937 6.748 61.955 1.00 95.50 260 GLU A O 1
ATOM 1913 N N . ALA A 1 261 ? -44.793 5.332 60.228 1.00 94.50 261 ALA A N 1
ATOM 1914 C CA . ALA A 1 261 ? -45.775 4.390 60.763 1.00 94.50 261 ALA A CA 1
ATOM 1915 C C . ALA A 1 261 ? -45.307 3.747 62.080 1.00 94.50 261 ALA A C 1
ATOM 1917 O O . ALA A 1 261 ? -46.086 3.638 63.027 1.00 94.50 261 ALA A O 1
ATOM 1918 N N . HIS A 1 262 ? -44.036 3.340 62.168 1.00 93.06 262 HIS A N 1
ATOM 1919 C CA . HIS A 1 262 ? -43.459 2.821 63.408 1.00 93.06 262 HIS A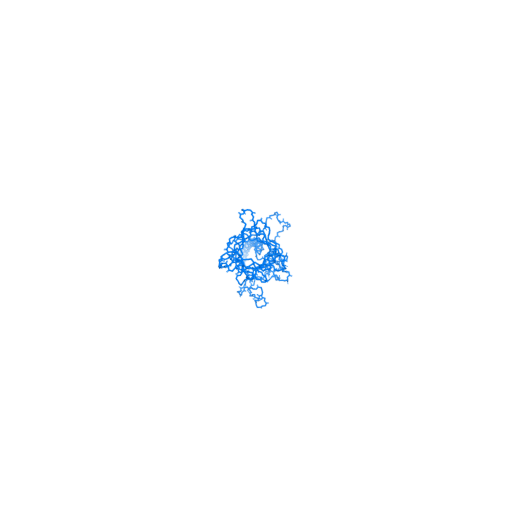 CA 1
ATOM 1920 C C . HIS A 1 262 ? -43.464 3.872 64.521 1.00 93.06 262 HIS A C 1
ATOM 1922 O O . HIS A 1 262 ? -43.834 3.542 65.645 1.00 93.06 262 HIS A O 1
ATOM 1928 N N . GLU A 1 263 ? -43.102 5.121 64.228 1.00 94.75 263 GLU A N 1
ATOM 1929 C CA . GLU A 1 263 ? -43.130 6.215 65.204 1.00 94.75 263 GLU A CA 1
ATOM 1930 C C . GLU A 1 263 ? -44.555 6.467 65.721 1.00 94.75 263 GLU A C 1
ATOM 1932 O O . GLU A 1 263 ? -44.770 6.564 66.930 1.00 94.75 263 GLU A O 1
ATOM 1937 N N . SER A 1 264 ? -45.556 6.453 64.833 1.00 93.81 264 SER A N 1
ATOM 1938 C CA . SER A 1 264 ? -46.968 6.564 65.216 1.00 93.81 264 SER A CA 1
ATOM 1939 C C . SER A 1 264 ? -47.436 5.401 66.101 1.00 93.81 264 SER A C 1
ATOM 1941 O O . SER A 1 264 ? -48.117 5.634 67.102 1.00 93.81 264 SER A O 1
ATOM 1943 N N . ILE A 1 265 ? -47.049 4.164 65.775 1.00 94.38 265 ILE A N 1
ATOM 1944 C CA . ILE A 1 265 ? -47.375 2.975 66.578 1.00 94.38 265 ILE A CA 1
ATOM 1945 C C . ILE A 1 265 ? -46.716 3.054 67.958 1.00 94.38 265 ILE A C 1
ATOM 1947 O O . ILE A 1 265 ? -47.359 2.737 68.960 1.00 94.38 265 ILE A O 1
ATOM 1951 N N . VAL A 1 266 ? -45.450 3.479 68.029 1.00 94.75 266 VAL A N 1
ATOM 1952 C CA . VAL A 1 266 ? -44.735 3.665 69.300 1.00 94.75 266 VAL A CA 1
ATOM 1953 C C . VAL A 1 266 ? -45.444 4.715 70.152 1.00 94.75 266 VAL A C 1
ATOM 1955 O O . VAL A 1 266 ? -45.759 4.426 71.304 1.00 94.75 266 VAL A O 1
ATOM 1958 N N . ALA A 1 267 ? -45.798 5.869 69.584 1.00 94.19 267 ALA A N 1
ATOM 1959 C CA . ALA A 1 267 ? -46.536 6.909 70.299 1.00 94.19 267 ALA A CA 1
ATOM 1960 C C . ALA A 1 267 ? -47.904 6.413 70.811 1.00 94.19 267 ALA A C 1
ATOM 1962 O O . ALA A 1 267 ? -48.300 6.703 71.944 1.00 94.19 267 ALA A O 1
ATOM 1963 N N . GLU A 1 268 ? -48.632 5.623 70.013 1.00 94.62 268 GLU A N 1
ATOM 1964 C CA . GLU A 1 268 ? -49.907 5.030 70.435 1.00 94.62 268 GLU A CA 1
ATOM 1965 C C . GLU A 1 268 ? -49.720 4.016 71.579 1.00 94.62 268 GLU A C 1
ATOM 1967 O O . GLU A 1 268 ? -50.505 3.993 72.534 1.00 94.62 268 GLU A O 1
ATOM 1972 N N . LEU A 1 269 ? -48.678 3.183 71.509 1.00 93.38 269 LEU A N 1
ATOM 1973 C CA . LEU A 1 269 ? -48.325 2.228 72.560 1.00 93.38 269 LEU A CA 1
ATOM 1974 C C . LEU A 1 269 ? -47.923 2.935 73.857 1.00 93.38 269 LEU A C 1
ATOM 1976 O O . LEU A 1 269 ? -48.396 2.537 74.922 1.00 93.38 269 LEU A O 1
ATOM 1980 N N . GLU A 1 270 ? -47.117 3.994 73.781 1.00 94.12 270 GLU A N 1
ATOM 1981 C CA . GLU A 1 270 ? -46.739 4.819 74.933 1.00 94.12 270 GLU A CA 1
ATOM 1982 C C . GLU A 1 270 ? -47.969 5.457 75.593 1.00 94.12 270 GLU A C 1
ATOM 1984 O O . GLU A 1 270 ? -48.129 5.380 76.814 1.00 94.12 270 GLU A O 1
ATOM 1989 N N . ALA A 1 271 ? -48.899 6.001 74.801 1.00 93.31 271 ALA A N 1
ATOM 1990 C CA . ALA A 1 271 ? -50.147 6.566 75.313 1.00 93.31 271 ALA A CA 1
ATOM 1991 C C . ALA A 1 271 ? -51.034 5.508 75.998 1.00 93.31 271 ALA A C 1
ATOM 1993 O O . ALA A 1 271 ? -51.583 5.743 77.082 1.00 93.31 271 ALA A O 1
ATOM 1994 N N . LYS A 1 272 ? -51.163 4.315 75.399 1.00 93.19 272 LYS A N 1
ATOM 1995 C CA . LYS A 1 272 ? -51.885 3.183 76.007 1.00 93.19 272 LYS A CA 1
ATOM 1996 C C . LYS A 1 272 ? -51.219 2.727 77.304 1.00 93.19 272 LYS A C 1
ATOM 1998 O O . LYS A 1 272 ? -51.923 2.490 78.286 1.00 93.19 272 LYS A O 1
ATOM 2003 N N . LEU A 1 273 ? -49.889 2.639 77.331 1.00 93.62 273 LEU A N 1
ATOM 2004 C CA . LEU A 1 273 ? -49.125 2.257 78.516 1.00 93.62 273 LEU A CA 1
ATOM 2005 C C . LEU A 1 273 ? -49.323 3.265 79.654 1.00 93.62 273 LEU A C 1
ATOM 2007 O O . LEU A 1 273 ? -49.620 2.855 80.774 1.00 93.62 273 LEU A O 1
ATOM 2011 N N . ALA A 1 274 ? -49.257 4.569 79.369 1.00 93.06 274 ALA A N 1
ATOM 2012 C CA . ALA A 1 274 ? -49.521 5.618 80.354 1.00 93.06 274 ALA A CA 1
ATOM 2013 C C . ALA A 1 274 ? -50.927 5.490 80.972 1.00 93.06 274 ALA A C 1
ATOM 2015 O O . ALA A 1 274 ? -51.092 5.592 82.189 1.00 93.06 274 ALA A O 1
ATOM 2016 N N . LYS A 1 275 ? -51.942 5.183 80.152 1.00 92.56 275 LYS A N 1
ATOM 2017 C CA . LYS A 1 275 ? -53.314 4.942 80.625 1.00 92.56 275 LYS A CA 1
ATOM 2018 C C . LYS A 1 275 ? -53.415 3.707 81.526 1.00 92.56 275 LYS A C 1
ATOM 2020 O O . LYS A 1 275 ? -54.101 3.753 82.550 1.00 92.56 275 LYS A O 1
ATOM 2025 N N . VAL A 1 276 ? -52.743 2.611 81.168 1.00 92.94 276 VAL A N 1
ATOM 2026 C CA . VAL A 1 276 ? -52.692 1.392 81.995 1.00 92.94 276 VAL A CA 1
ATOM 2027 C C . VAL A 1 276 ? -52.010 1.678 83.330 1.00 92.94 276 VAL A C 1
ATOM 2029 O O . VAL A 1 276 ? -52.579 1.348 84.366 1.00 92.94 276 VAL A O 1
ATOM 2032 N N . ILE A 1 277 ? -50.852 2.349 83.321 1.00 92.12 277 ILE A N 1
ATOM 2033 C CA . ILE A 1 277 ? -50.127 2.740 84.540 1.00 92.12 277 ILE A CA 1
ATOM 2034 C C . ILE A 1 277 ? -51.027 3.574 85.458 1.00 92.12 277 ILE A C 1
ATOM 2036 O O . ILE A 1 277 ? -51.156 3.242 86.634 1.00 92.12 277 ILE A O 1
ATOM 2040 N N . GLY A 1 278 ? -51.711 4.593 84.926 1.00 90.44 278 GLY A N 1
ATOM 2041 C CA . GLY A 1 278 ? -52.636 5.412 85.716 1.00 90.44 278 GLY A CA 1
ATOM 2042 C C . GLY A 1 278 ? -53.806 4.611 86.299 1.00 90.44 278 GLY A C 1
ATOM 2043 O O . GLY A 1 278 ? -54.188 4.813 87.448 1.00 90.44 278 GLY A O 1
ATOM 2044 N N . THR A 1 279 ? -54.342 3.647 85.543 1.00 90.44 279 THR A N 1
ATOM 2045 C CA . THR A 1 279 ? -55.427 2.769 86.020 1.00 90.44 279 THR A CA 1
ATOM 2046 C C . THR A 1 279 ? -54.952 1.845 87.144 1.00 90.44 279 THR A C 1
ATOM 2048 O O . THR A 1 279 ? -55.664 1.656 88.128 1.00 90.44 279 THR A O 1
ATOM 2051 N N . VAL A 1 280 ? -53.744 1.286 87.021 1.00 88.94 280 VAL A N 1
ATOM 2052 C CA . VAL A 1 280 ? -53.129 0.452 88.062 1.00 88.94 280 VAL A CA 1
ATOM 2053 C C . VAL A 1 280 ? -52.875 1.273 89.325 1.00 88.94 280 VAL A C 1
ATOM 2055 O O . VAL A 1 280 ? -53.225 0.814 90.403 1.00 88.94 280 VAL A O 1
ATOM 2058 N N . GLN A 1 281 ? -52.343 2.493 89.210 1.00 88.50 281 GLN A N 1
ATOM 2059 C CA . GLN A 1 281 ? -52.118 3.380 90.360 1.00 88.50 281 GLN A CA 1
ATOM 2060 C C . GLN A 1 281 ? -53.416 3.707 91.115 1.00 88.50 281 GLN A C 1
ATOM 2062 O O . GLN A 1 281 ? -53.443 3.647 92.343 1.00 88.50 281 GLN A O 1
ATOM 2067 N N . GLU A 1 282 ? -54.500 4.003 90.393 1.00 84.38 282 GLU A N 1
ATOM 2068 C CA . GLU A 1 282 ? -55.825 4.248 90.982 1.00 84.38 282 GLU A CA 1
ATOM 2069 C C . GLU A 1 282 ? -56.386 2.997 91.682 1.00 84.38 282 GLU A C 1
ATOM 2071 O O . GLU A 1 282 ? -56.941 3.092 92.776 1.00 84.38 282 GLU A O 1
ATOM 2076 N N . LEU A 1 283 ? -56.220 1.811 91.085 1.00 83.38 283 LEU A N 1
ATOM 2077 C CA . LEU A 1 283 ? -56.616 0.540 91.700 1.00 83.38 283 LEU A CA 1
ATOM 2078 C C . LEU A 1 283 ? -55.812 0.237 92.968 1.00 83.38 283 LEU A C 1
ATOM 2080 O O . LEU A 1 283 ? -56.410 -0.144 93.969 1.00 83.38 283 LEU A O 1
ATOM 2084 N N . THR A 1 284 ? -54.491 0.436 92.951 1.00 83.81 284 THR A N 1
ATOM 2085 C CA . THR A 1 284 ? -53.632 0.246 94.129 1.00 83.81 284 THR A CA 1
ATOM 2086 C C . THR A 1 284 ? -54.082 1.142 95.278 1.00 83.81 284 THR A C 1
ATOM 2088 O O . THR A 1 284 ? -54.248 0.661 96.394 1.00 83.81 284 THR A O 1
ATOM 2091 N N . LYS A 1 285 ? -54.390 2.413 94.994 1.00 79.62 285 LYS A N 1
ATOM 2092 C CA . LYS A 1 285 ? -54.872 3.359 96.005 1.00 79.62 285 LYS A CA 1
ATOM 2093 C C . LYS A 1 285 ? -56.193 2.918 96.651 1.00 79.62 285 LYS A C 1
ATOM 2095 O O . LYS A 1 285 ? -56.357 3.067 97.852 1.00 79.62 285 LYS A O 1
ATOM 2100 N N . ARG A 1 286 ? -57.112 2.329 95.878 1.00 79.19 286 ARG A N 1
ATOM 2101 C CA . ARG A 1 286 ? -58.395 1.797 96.384 1.00 79.19 286 ARG A CA 1
ATOM 2102 C C . ARG A 1 286 ? -58.276 0.498 97.180 1.00 79.19 286 ARG A C 1
ATOM 2104 O O . ARG A 1 286 ? -59.240 0.114 97.827 1.00 79.19 286 ARG A O 1
ATOM 2111 N N . VAL A 1 287 ? -57.159 -0.216 97.062 1.00 75.62 287 VAL A N 1
ATOM 2112 C CA . VAL A 1 287 ? -56.884 -1.444 97.829 1.00 75.62 287 VAL A CA 1
ATOM 2113 C C . VAL A 1 287 ? -56.167 -1.123 99.149 1.00 75.62 287 VAL A C 1
ATOM 2115 O O . VAL A 1 287 ? -56.193 -1.939 100.066 1.00 75.62 287 VAL A O 1
ATOM 2118 N N . GLU A 1 288 ? -55.541 0.054 99.254 1.00 69.56 288 GLU A N 1
ATOM 2119 C CA . GLU A 1 288 ? -54.876 0.552 100.468 1.00 69.56 288 GLU A CA 1
ATOM 2120 C C . GLU A 1 288 ? -55.806 1.346 101.419 1.00 69.56 288 GLU A C 1
ATOM 2122 O O . GLU A 1 288 ? -55.409 1.604 102.557 1.00 69.56 288 GLU A O 1
ATOM 2127 N N . GLU A 1 289 ? -57.025 1.703 100.984 1.00 53.75 289 GLU A N 1
ATOM 2128 C CA . GLU A 1 289 ? -58.116 2.297 101.794 1.00 53.75 289 GLU A CA 1
ATOM 2129 C C . GLU A 1 289 ? -59.069 1.228 102.361 1.00 53.75 289 GLU A C 1
ATOM 2131 O O . GLU A 1 289 ? -59.473 1.371 103.540 1.00 53.75 289 GLU A O 1
#

Solvent-accessible surface area (backbone atoms only — not comparable to full-atom values): 20004 Å² total; per-residue (Å²): 134,85,92,78,85,85,86,74,97,67,91,84,88,78,95,66,88,85,86,66,93,49,100,75,66,86,86,86,79,88,69,94,87,69,87,87,85,81,60,90,51,95,91,55,73,85,88,72,95,78,89,85,69,95,63,52,62,47,62,63,91,93,44,68,38,33,41,56,53,100,88,50,71,48,69,65,80,82,89,84,72,99,66,91,83,87,67,100,74,86,86,81,92,78,81,89,88,72,97,67,90,86,84,69,101,64,85,89,80,73,83,53,98,79,52,76,83,83,72,95,65,87,86,82,73,78,78,89,48,100,51,88,87,54,74,78,88,76,83,61,87,84,88,69,97,69,83,91,82,77,92,77,59,70,91,82,57,74,90,88,72,87,75,72,76,41,56,69,43,57,67,77,57,64,80,43,72,50,65,64,65,43,87,86,39,58,91,57,54,55,64,86,62,80,43,76,48,68,55,42,73,69,41,36,78,60,46,44,94,40,41,48,67,50,100,87,69,54,66,44,68,48,66,86,55,50,59,58,54,50,52,40,24,51,52,53,48,53,52,52,52,53,55,50,50,56,50,50,56,51,53,53,49,55,51,49,54,51,49,53,52,48,52,52,51,49,52,52,50,52,54,52,49,53,52,50,52,53,51,50,54,55,51,52,56,67,73,76,108

Secondary structure (DSSP, 8-state):
--SS----SS-----S-----SSS-------SS-------STT-----S----SSSEEEETTEEEEEEETTEEEESS----SS----S----SS----SS----SS-----STT-----SS-----S--SSTT-S---SS----SS-------GGG--S-----SHHHHHHSPPPEEE---TTT-GGG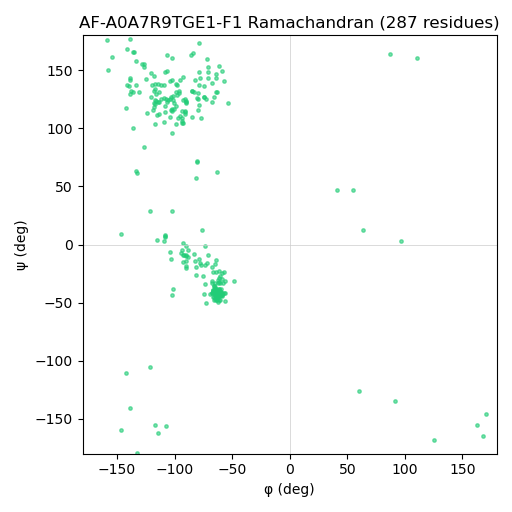---SS-EEE--HHHHHHH-GGGEEE-TTS-EEE-HHHHHHHHHHHHHHHHHHHHHHHHHHHHHHHHHHHHHHHHHHHHHHHHHHHHHHHHHHHHHHHHHH-

Nearest PDB structures (foldseek):
  3gw6-assembly2_E  TM=5.965E-01  e=4.357E-02  Escherichia phage K1F

Radius of gyration: 50.79 Å; Cα contacts (8 Å, |Δi|>4): 145; chains: 1; bounding box: 108×37×175 Å

Organism: Micromonas pusilla (NCBI:txid38833)